Protein AF-0000000067718577 (afdb_homodimer)

Solvent-accessible surface area (backbone atoms only — not comparable to full-atom values): 12554 Å² total; per-residue (Å²): 115,69,65,53,34,55,49,29,48,45,36,56,74,19,48,41,39,34,35,30,38,33,42,35,56,50,65,40,76,50,72,44,81,19,78,62,22,35,34,40,35,22,13,75,44,78,64,37,51,6,31,33,40,37,24,26,62,84,53,40,79,29,51,76,44,74,45,74,77,46,37,37,33,35,37,38,34,26,57,54,88,95,42,74,47,24,40,31,37,36,50,46,70,58,83,85,56,58,67,64,58,48,52,49,50,54,50,49,57,68,64,47,59,65,72,56,87,76,71,84,124,114,69,66,52,34,54,48,28,50,45,35,55,75,19,48,41,40,34,36,31,38,33,43,34,57,50,64,40,76,51,71,46,81,17,79,61,22,36,36,40,35,22,12,75,43,82,63,40,51,6,30,33,41,36,24,26,63,85,55,42,80,30,52,76,45,76,45,74,77,47,38,37,32,36,35,37,33,27,56,54,88,95,42,75,47,24,40,32,36,36,49,45,70,56,83,86,56,58,66,64,57,48,51,47,52,54,50,50,57,69,62,49,57,66,71,54,86,76,70,84,123

Structure (mmCIF, N/CA/C/O backbone):
data_AF-0000000067718577-model_v1
#
loop_
_entity.id
_entity.type
_entity.pdbx_description
1 polymer 'Craniofacial development protein 2-like'
#
loop_
_atom_site.group_PDB
_atom_site.id
_atom_site.type_symbol
_atom_site.label_atom_id
_atom_site.label_alt_id
_atom_site.label_comp_id
_atom_site.label_asym_id
_atom_site.label_entity_id
_atom_site.label_seq_id
_atom_site.pdbx_PDB_ins_code
_atom_site.Cartn_x
_atom_site.Cartn_y
_atom_site.Cartn_z
_atom_site.occupancy
_atom_site.B_iso_or_equiv
_atom_site.auth_seq_id
_atom_site.auth_comp_id
_atom_site.auth_asym_id
_atom_site.auth_atom_id
_atom_site.pdbx_PDB_model_num
ATOM 1 N N . MET A 1 1 ? -8.258 -13.664 13.117 1 45.81 1 MET A N 1
ATOM 2 C CA . MET A 1 1 ? -7.555 -12.875 14.125 1 45.81 1 MET A CA 1
ATOM 3 C C . MET A 1 1 ? -6.074 -13.234 14.164 1 45.81 1 MET A C 1
ATOM 5 O O . MET A 1 1 ? -5.215 -12.352 14.156 1 45.81 1 MET A O 1
ATOM 9 N N . GLY A 1 2 ? -5.801 -14.484 13.883 1 62.19 2 GLY A N 1
ATOM 10 C CA . GLY A 1 2 ? -4.457 -15.008 14.078 1 62.19 2 GLY A CA 1
ATOM 11 C C . GLY A 1 2 ? -3.463 -14.5 13.055 1 62.19 2 GLY A C 1
ATOM 12 O O . GLY A 1 2 ? -2.352 -14.094 13.406 1 62.19 2 GLY A O 1
ATOM 13 N N . LYS A 1 3 ? -3.949 -14.141 11.828 1 83.31 3 LYS A N 1
ATOM 14 C CA . LYS A 1 3 ? -2.996 -13.789 10.773 1 83.31 3 LYS A CA 1
ATOM 15 C C . LYS A 1 3 ? -2.574 -12.328 10.875 1 83.31 3 LYS A C 1
ATOM 17 O O . LYS A 1 3 ? -1.43 -11.984 10.578 1 83.31 3 LYS A O 1
ATOM 22 N N . SER A 1 4 ? -3.463 -11.508 11.461 1 89.81 4 SER A N 1
ATOM 23 C CA . SER A 1 4 ? -3.141 -10.086 11.586 1 89.81 4 SER A CA 1
ATOM 24 C C . SER A 1 4 ? -2.113 -9.852 12.688 1 89.81 4 SER A C 1
ATOM 26 O O . SER A 1 4 ? -1.239 -8.992 12.555 1 89.81 4 SER A O 1
ATOM 28 N N . ILE A 1 5 ? -2.254 -10.656 13.727 1 90.75 5 ILE A N 1
ATOM 29 C CA . ILE A 1 5 ? -1.308 -10.516 14.828 1 90.75 5 ILE A CA 1
ATOM 30 C C . ILE A 1 5 ? 0.081 -10.961 14.375 1 90.75 5 ILE A C 1
ATOM 32 O O . ILE A 1 5 ? 1.076 -10.281 14.641 1 90.75 5 ILE A O 1
ATOM 36 N N . GLU A 1 6 ? 0.106 -12.117 13.719 1 92.06 6 GLU A N 1
ATOM 37 C CA . GLU A 1 6 ? 1.382 -12.602 13.203 1 92.06 6 GLU A CA 1
ATOM 38 C C . GLU A 1 6 ? 1.991 -11.602 12.219 1 92.06 6 GLU A C 1
ATOM 40 O O . GLU A 1 6 ? 3.189 -11.32 12.281 1 92.06 6 GLU A O 1
ATOM 45 N N . LEU A 1 7 ? 1.189 -11.086 11.359 1 94.25 7 LEU A N 1
ATOM 46 C CA . LEU A 1 7 ? 1.637 -10.078 10.406 1 94.25 7 LEU A CA 1
ATOM 47 C C . LEU A 1 7 ? 2.201 -8.859 11.125 1 94.25 7 LEU A C 1
ATOM 49 O O . LEU A 1 7 ? 3.301 -8.398 10.805 1 94.25 7 LEU A O 1
ATOM 53 N N . ALA A 1 8 ? 1.503 -8.383 12.086 1 96.06 8 ALA A N 1
ATOM 54 C CA . ALA A 1 8 ? 1.927 -7.207 12.844 1 96.06 8 ALA A CA 1
ATOM 55 C C . ALA A 1 8 ? 3.27 -7.449 13.531 1 96.06 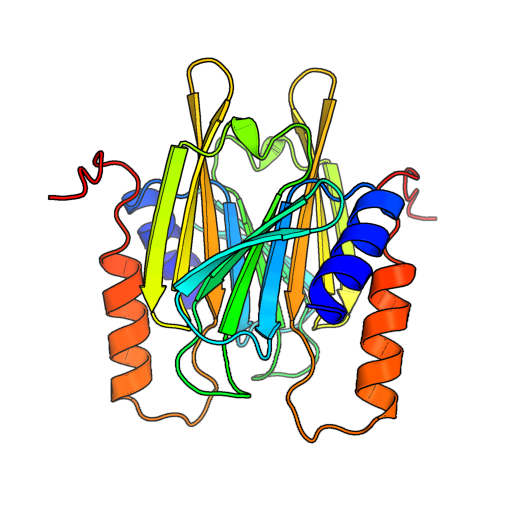8 ALA A C 1
ATOM 57 O O . ALA A 1 8 ? 4.129 -6.562 13.547 1 96.06 8 ALA A O 1
ATOM 58 N N . LYS A 1 9 ? 3.377 -8.594 14.055 1 96 9 LYS A N 1
ATOM 59 C CA . LYS A 1 9 ? 4.633 -8.922 14.727 1 96 9 LYS A CA 1
ATOM 60 C C . LYS A 1 9 ? 5.805 -8.883 13.75 1 96 9 LYS A C 1
ATOM 62 O O . LYS A 1 9 ? 6.867 -8.352 14.07 1 96 9 LYS A O 1
ATOM 67 N N . ILE A 1 10 ? 5.602 -9.43 12.641 1 95.81 10 ILE A N 1
ATOM 68 C CA . ILE A 1 10 ? 6.656 -9.438 11.633 1 95.81 10 ILE A CA 1
ATOM 69 C C . ILE A 1 10 ? 6.965 -8 11.203 1 95.81 10 ILE A C 1
ATOM 71 O O . ILE A 1 10 ? 8.133 -7.609 11.125 1 95.81 10 ILE A O 1
ATOM 75 N N . LEU A 1 11 ? 5.957 -7.184 10.922 1 97.06 11 LEU A N 1
ATOM 76 C CA . LEU A 1 11 ? 6.148 -5.809 10.484 1 97.06 11 LEU A CA 1
ATOM 77 C C . LEU A 1 11 ? 6.918 -5.008 11.523 1 97.06 11 LEU A C 1
ATOM 79 O O . LEU A 1 11 ? 7.77 -4.184 11.18 1 97.06 11 LEU A O 1
ATOM 83 N N . GLN A 1 12 ? 6.531 -5.242 12.773 1 96.12 12 GLN A N 1
ATOM 84 C CA . GLN A 1 12 ? 7.234 -4.566 13.859 1 96.12 12 GLN A CA 1
ATOM 85 C C . GLN A 1 12 ? 8.711 -4.961 13.891 1 96.12 12 GLN A C 1
ATOM 87 O O . GLN A 1 12 ? 9.586 -4.098 14 1 96.12 12 GLN A O 1
ATOM 92 N N . LYS A 1 13 ? 8.945 -6.211 13.789 1 95.31 13 LYS A N 1
ATOM 93 C CA . LYS A 1 13 ? 10.312 -6.723 13.812 1 95.31 13 LYS A CA 1
ATOM 94 C C . LYS A 1 13 ? 11.125 -6.164 12.648 1 95.31 13 LYS A C 1
ATOM 96 O O . LYS A 1 13 ? 12.32 -5.918 12.789 1 95.31 13 LYS A O 1
ATOM 101 N N . ARG A 1 14 ? 10.516 -5.914 11.586 1 96.38 14 ARG A N 1
ATOM 102 C CA . ARG A 1 14 ? 11.219 -5.504 10.383 1 96.38 14 ARG A CA 1
ATOM 103 C C . ARG A 1 14 ? 11.188 -3.988 10.211 1 96.38 14 ARG A C 1
ATOM 105 O O . ARG A 1 14 ? 11.555 -3.463 9.164 1 96.38 14 ARG A O 1
ATOM 112 N N . LYS A 1 15 ? 10.656 -3.275 11.164 1 95.69 15 LYS A N 1
ATOM 113 C CA . LYS A 1 15 ? 10.68 -1.822 11.297 1 95.69 15 LYS A CA 1
ATOM 114 C C . LYS A 1 15 ? 9.867 -1.162 10.18 1 95.69 15 LYS A C 1
ATOM 116 O O . LYS A 1 15 ? 10.289 -0.15 9.617 1 95.69 15 LYS A O 1
ATOM 121 N N . ILE A 1 16 ? 8.797 -1.832 9.836 1 97.56 16 ILE A N 1
ATOM 122 C CA . ILE A 1 16 ? 7.844 -1.233 8.906 1 97.56 16 ILE A CA 1
ATOM 123 C C . ILE A 1 16 ? 6.852 -0.362 9.672 1 97.56 16 ILE A C 1
ATOM 125 O O . ILE A 1 16 ? 6.289 -0.791 10.688 1 97.56 16 ILE A O 1
ATOM 129 N N . ASN A 1 17 ? 6.676 0.898 9.188 1 97.94 17 ASN A N 1
ATOM 130 C CA . ASN A 1 17 ? 5.754 1.813 9.852 1 97.94 17 ASN A CA 1
ATOM 131 C C . ASN A 1 17 ? 4.352 1.72 9.266 1 97.94 17 ASN A C 1
ATOM 133 O O . ASN A 1 17 ? 3.361 1.792 9.992 1 97.94 17 ASN A O 1
ATOM 137 N N . ILE A 1 18 ? 4.23 1.614 7.957 1 98.56 18 ILE A N 1
ATOM 138 C CA . ILE A 1 18 ? 2.965 1.493 7.238 1 98.56 18 ILE A CA 1
ATOM 139 C C . ILE A 1 18 ? 3.062 0.371 6.207 1 98.56 18 ILE A C 1
ATOM 141 O O . ILE A 1 18 ? 4.02 0.313 5.434 1 98.56 18 ILE A O 1
ATOM 145 N N . ALA A 1 19 ? 2.119 -0.489 6.191 1 98.38 19 ALA A N 1
ATOM 146 C CA . ALA A 1 19 ? 2.088 -1.578 5.219 1 98.38 19 ALA A CA 1
ATOM 147 C C . ALA A 1 19 ? 0.73 -1.659 4.531 1 98.38 19 ALA A C 1
ATOM 149 O O . ALA A 1 19 ? -0.311 -1.654 5.191 1 98.38 19 ALA A O 1
ATOM 150 N N . SER A 1 20 ? 0.723 -1.631 3.256 1 98.12 20 SER A N 1
ATOM 151 C CA . SER A 1 20 ? -0.459 -1.979 2.475 1 98.12 20 SER A CA 1
ATOM 152 C C . SER A 1 20 ? -0.435 -3.447 2.059 1 98.12 20 SER A C 1
ATOM 154 O O . SER A 1 20 ? 0.559 -3.924 1.506 1 98.12 20 SER A O 1
ATOM 156 N N . VAL A 1 21 ? -1.516 -4.078 2.344 1 95.44 21 VAL A N 1
ATOM 157 C CA . VAL A 1 21 ? -1.609 -5.496 2.018 1 95.44 21 VAL A CA 1
ATOM 158 C C . VAL A 1 21 ? -2.863 -5.754 1.187 1 95.44 21 VAL A C 1
ATOM 160 O O . VAL A 1 21 ? -3.92 -5.172 1.447 1 95.44 21 VAL A O 1
ATOM 163 N N . GLN A 1 22 ? -2.674 -6.613 0.177 1 91.62 22 GLN A N 1
ATOM 164 C CA . GLN A 1 22 ? -3.803 -6.938 -0.688 1 91.62 22 GLN A CA 1
ATOM 165 C C . GLN A 1 22 ? -3.975 -8.445 -0.829 1 91.62 22 GLN A C 1
ATOM 167 O O . GLN A 1 22 ? -3.076 -9.211 -0.475 1 91.62 22 GLN A O 1
ATOM 172 N N . ASP A 1 23 ? -5.141 -8.875 -1.263 1 84.81 23 ASP A N 1
ATOM 173 C CA . ASP A 1 23 ? -5.57 -10.258 -1.446 1 84.81 23 ASP A CA 1
ATOM 174 C C . ASP A 1 23 ? -5.602 -11.008 -0.114 1 84.81 23 ASP A C 1
ATOM 176 O O . ASP A 1 23 ? -5.09 -12.117 -0.009 1 84.81 23 ASP A O 1
ATOM 180 N N . THR A 1 24 ? -6.102 -10.344 0.829 1 83.38 24 THR A N 1
ATOM 181 C CA . THR A 1 24 ? -6.254 -10.938 2.154 1 83.38 24 THR A CA 1
ATOM 182 C C . THR A 1 24 ? -7.648 -11.539 2.318 1 83.38 24 THR A C 1
ATOM 184 O O . THR A 1 24 ? -8.477 -11.453 1.413 1 83.38 24 THR A O 1
ATOM 187 N N . ARG A 1 25 ? -7.871 -12.188 3.375 1 84.5 25 ARG A N 1
ATOM 188 C CA . ARG A 1 25 ? -9.125 -12.906 3.584 1 84.5 25 ARG A CA 1
ATOM 189 C C . ARG A 1 25 ? -9.984 -12.211 4.633 1 84.5 25 ARG A C 1
ATOM 191 O O . ARG A 1 25 ? -10.898 -12.82 5.199 1 84.5 25 ARG A O 1
ATOM 198 N N . TRP A 1 26 ? -9.609 -11.031 4.926 1 87.62 26 TRP A N 1
ATOM 199 C CA . TRP A 1 26 ? -10.406 -10.289 5.895 1 87.62 26 TRP A CA 1
ATOM 200 C C . TRP A 1 26 ? -11.781 -9.945 5.32 1 87.62 26 TRP A C 1
ATOM 202 O O . TRP A 1 26 ? -11.906 -9.664 4.125 1 87.62 26 TRP A O 1
ATOM 212 N N . VAL A 1 27 ? -12.75 -10.078 6.199 1 86.94 27 VAL A N 1
ATOM 213 C 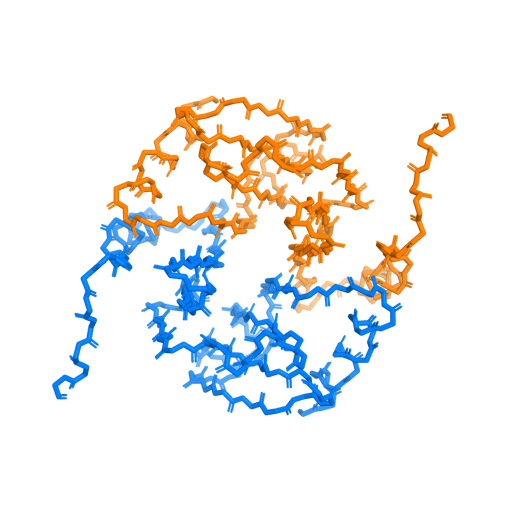CA . VAL A 1 27 ? -14.125 -9.852 5.766 1 86.94 27 VAL A CA 1
ATOM 214 C C . VAL A 1 27 ? -14.703 -8.641 6.484 1 86.94 27 VAL A C 1
ATOM 216 O O . VAL A 1 27 ? -14.539 -8.492 7.699 1 86.94 27 VAL A O 1
ATOM 219 N N . GLY A 1 28 ? -15.398 -7.828 5.672 1 90.56 28 GLY A N 1
ATOM 220 C CA . GLY A 1 28 ? -16.031 -6.637 6.219 1 90.56 28 GLY A CA 1
ATOM 221 C C . GLY A 1 28 ? -15.148 -5.402 6.125 1 90.56 28 GLY A C 1
ATOM 222 O O . GLY A 1 28 ? -14.086 -5.434 5.504 1 90.56 28 GLY A O 1
ATOM 223 N N . SER A 1 29 ? -15.578 -4.289 6.477 1 92.88 29 SER A N 1
ATOM 224 C CA . SER A 1 29 ? -14.914 -2.992 6.516 1 92.88 29 SER A CA 1
ATOM 225 C C . SER A 1 29 ? -14.742 -2.5 7.945 1 92.88 29 SER A C 1
ATOM 227 O O . SER A 1 29 ? -15.57 -1.741 8.453 1 92.88 29 SER A O 1
ATOM 229 N N . LYS A 1 30 ? -13.625 -2.879 8.516 1 94.12 30 LYS A N 1
ATOM 230 C CA . LYS A 1 30 ? -13.469 -2.615 9.945 1 94.12 30 LYS A CA 1
ATOM 231 C C . LYS A 1 30 ? -12.031 -2.23 10.273 1 94.12 30 LYS A C 1
ATOM 233 O O . LYS A 1 30 ? -11.203 -2.064 9.375 1 94.12 30 LYS A O 1
ATOM 238 N N . ALA A 1 31 ? -11.867 -1.854 11.516 1 96.38 31 ALA A N 1
ATOM 239 C CA . ALA A 1 31 ? -10.562 -1.611 12.133 1 96.38 31 ALA A CA 1
ATOM 240 C C . ALA A 1 31 ? -10.344 -2.527 13.328 1 96.38 31 ALA A C 1
ATOM 242 O O . ALA A 1 31 ? -11.273 -2.809 14.086 1 96.38 31 ALA A O 1
ATOM 243 N N . GLN A 1 32 ? -9.172 -2.992 13.414 1 95.38 32 GLN A N 1
ATOM 244 C CA . GLN A 1 32 ? -8.852 -3.812 14.578 1 95.38 32 GLN A CA 1
ATOM 245 C C . GLN A 1 32 ? -7.422 -3.574 15.047 1 95.38 32 GLN A C 1
ATOM 247 O O . GLN A 1 32 ? -6.551 -3.223 14.242 1 95.38 32 GLN A O 1
ATOM 252 N N . ASP A 1 33 ? -7.246 -3.762 16.312 1 96.75 33 ASP A N 1
ATOM 253 C CA . ASP A 1 33 ? -5.898 -3.707 16.875 1 96.75 33 ASP A CA 1
ATOM 254 C C . ASP A 1 33 ? -5.137 -5.004 16.609 1 96.75 33 ASP A C 1
ATOM 256 O O . ASP A 1 33 ? -5.711 -6.094 16.703 1 96.75 33 ASP A O 1
ATOM 260 N N . ALA A 1 34 ? -3.93 -4.871 16.203 1 95.06 34 ALA A N 1
ATOM 261 C CA . ALA A 1 34 ? -3.068 -6.027 15.961 1 95.06 34 ALA A CA 1
ATOM 262 C C . ALA A 1 34 ? -1.687 -5.816 16.578 1 95.06 34 ALA A C 1
ATOM 264 O O . ALA A 1 34 ? -0.781 -5.301 15.914 1 95.06 34 ALA A O 1
ATOM 265 N N . ASP A 1 35 ? -1.433 -6.277 17.781 1 93.94 35 ASP A N 1
ATOM 266 C CA . ASP A 1 35 ? -0.143 -6.273 18.469 1 93.94 35 ASP A CA 1
ATOM 267 C C . ASP A 1 35 ? 0.569 -4.934 18.281 1 93.94 35 ASP A C 1
ATOM 269 O O . ASP A 1 35 ? 1.703 -4.887 17.797 1 93.94 35 ASP A O 1
ATOM 273 N N . GLY A 1 36 ? 0.006 -3.84 18.672 1 95.5 36 GLY A N 1
ATOM 274 C CA . GLY A 1 36 ? 0.603 -2.516 18.594 1 95.5 36 GLY A CA 1
ATOM 275 C C . GLY A 1 36 ? 0.262 -1.784 17.297 1 95.5 36 GLY A C 1
ATOM 276 O O . GLY A 1 36 ? 0.251 -0.552 17.266 1 95.5 36 GLY A O 1
ATOM 277 N N . PHE A 1 37 ? 0.034 -2.621 16.281 1 98.12 37 PHE A N 1
ATOM 278 C CA . PHE A 1 37 ? -0.435 -2.037 15.039 1 98.12 37 PHE A CA 1
ATOM 279 C C . PHE A 1 37 ? -1.949 -1.866 15.055 1 98.12 37 PHE A C 1
ATOM 281 O O . PHE A 1 37 ? -2.643 -2.502 15.852 1 98.12 37 PHE A O 1
ATOM 288 N N . LYS A 1 38 ? -2.418 -0.944 14.281 1 98.25 38 LYS A N 1
ATOM 289 C CA . LYS A 1 38 ? -3.828 -0.881 13.906 1 98.25 38 LYS A CA 1
ATOM 290 C C . LYS A 1 38 ? -4.031 -1.272 12.445 1 98.25 38 LYS A C 1
ATOM 292 O O . LYS A 1 38 ? -3.275 -0.843 11.578 1 98.25 38 LYS A O 1
ATOM 297 N N . LEU A 1 39 ? -4.953 -2.145 12.219 1 97.69 39 LEU A N 1
ATOM 298 C CA . LEU A 1 39 ? -5.289 -2.623 10.883 1 97.69 39 LEU A CA 1
ATOM 299 C C . LEU A 1 39 ? -6.648 -2.088 10.438 1 97.69 39 LEU A C 1
ATOM 301 O O . LEU A 1 39 ? -7.645 -2.26 11.141 1 97.69 39 LEU A O 1
ATOM 305 N N . TRP A 1 40 ? -6.742 -1.353 9.375 1 97.94 40 TRP A N 1
ATOM 306 C CA . TRP A 1 40 ? -7.977 -1.05 8.656 1 97.94 40 TRP A CA 1
ATOM 307 C C . TRP A 1 40 ? -8.086 -1.89 7.391 1 97.94 40 TRP A C 1
ATOM 309 O O . TRP A 1 40 ? -7.137 -1.979 6.609 1 97.94 40 TRP A O 1
ATOM 319 N N . TYR A 1 41 ? -9.18 -2.508 7.219 1 95.56 41 TYR A N 1
ATOM 320 C CA . TYR A 1 41 ? -9.297 -3.342 6.027 1 95.56 41 TYR A CA 1
ATOM 321 C C . TYR A 1 41 ? -10.688 -3.229 5.418 1 95.56 41 TYR A C 1
ATOM 323 O O . TYR A 1 41 ? -11.609 -2.707 6.051 1 95.56 41 TYR A O 1
ATOM 331 N N . SER A 1 42 ? -10.828 -3.561 4.188 1 94.62 42 SER A N 1
ATOM 332 C CA . SER A 1 42 ? -12.062 -3.6 3.404 1 94.62 42 SER A CA 1
ATOM 333 C C . SER A 1 42 ? -12.133 -4.863 2.551 1 94.62 42 SER A C 1
ATOM 335 O O . SER A 1 42 ? -11.281 -5.082 1.685 1 94.62 42 SER A O 1
ATOM 337 N N . GLY A 1 43 ? -13.07 -5.695 2.873 1 89.25 43 GLY A N 1
ATOM 338 C CA . GLY A 1 43 ? -13.312 -6.934 2.154 1 89.25 43 GLY A CA 1
ATOM 339 C C . GLY A 1 43 ? -14.789 -7.277 2.051 1 89.25 43 GLY A C 1
ATOM 340 O O . GLY A 1 43 ? -15.586 -6.891 2.908 1 89.25 43 GLY A O 1
ATOM 341 N N . ARG A 1 44 ? -15.234 -7.82 0.909 1 78.38 44 ARG A N 1
ATOM 342 C CA . ARG A 1 44 ? -16.641 -8.125 0.695 1 78.38 44 ARG A CA 1
ATOM 343 C C . ARG A 1 44 ? -16.969 -9.555 1.113 1 78.38 44 ARG A C 1
ATOM 345 O O . ARG A 1 44 ? -17.891 -9.781 1.897 1 78.38 44 ARG A O 1
ATOM 352 N N . GLU A 1 45 ? -16.359 -10.453 0.36 1 72.25 45 GLU A N 1
ATOM 353 C CA . GLU A 1 45 ? -16.719 -11.852 0.581 1 72.25 45 GLU A CA 1
ATOM 354 C C . GLU A 1 45 ? -15.57 -12.625 1.223 1 72.25 45 GLU A C 1
ATOM 356 O O . GLU A 1 45 ? -14.406 -12.25 1.062 1 72.25 45 GLU A O 1
ATOM 361 N N . LYS A 1 46 ? -16.109 -13.453 1.884 1 66 46 LYS A N 1
ATOM 362 C CA . LYS A 1 46 ? -15.141 -14.305 2.564 1 66 46 LYS A CA 1
ATOM 363 C C . LYS A 1 46 ? -14.156 -14.922 1.572 1 66 46 LYS A C 1
ATOM 365 O O . LYS A 1 46 ? -14.57 -15.469 0.546 1 66 46 LYS A O 1
ATOM 370 N N . GLY A 1 47 ? -13.016 -14.695 1.942 1 60.75 47 GLY A N 1
ATOM 371 C CA . GLY A 1 47 ? -11.961 -15.461 1.303 1 60.75 47 GLY A CA 1
ATOM 372 C C . GLY A 1 47 ? -11.398 -14.781 0.065 1 60.75 47 GLY A C 1
ATOM 373 O O . GLY A 1 47 ? -10.68 -15.414 -0.719 1 60.75 47 GLY A O 1
ATOM 374 N N . LYS A 1 48 ? -11.836 -13.602 -0.152 1 70.94 48 LYS A N 1
ATOM 375 C CA . LYS A 1 48 ? -11.188 -13.141 -1.379 1 70.94 48 LYS A CA 1
ATOM 376 C C . LYS A 1 48 ? -11.07 -11.617 -1.407 1 70.94 48 LYS A C 1
ATOM 378 O O . LYS A 1 48 ? -11.953 -10.922 -0.903 1 70.94 48 LYS A O 1
ATOM 383 N N . ASN A 1 49 ? -9.992 -11.078 -1.923 1 75.88 49 ASN A N 1
ATOM 384 C CA . ASN A 1 49 ? -9.727 -9.758 -2.488 1 75.88 49 ASN A CA 1
ATOM 385 C C . ASN A 1 49 ? -9.945 -8.656 -1.456 1 75.88 49 ASN A C 1
ATOM 387 O O . ASN A 1 49 ? -10.609 -7.66 -1.734 1 75.88 49 ASN A O 1
ATOM 391 N N . ALA A 1 50 ? -9.539 -8.844 -0.267 1 85.44 50 ALA A N 1
ATOM 392 C CA . ALA A 1 50 ? -9.609 -7.75 0.699 1 85.44 50 ALA A CA 1
ATOM 393 C C . ALA A 1 50 ? -8.305 -6.965 0.735 1 85.44 50 ALA A C 1
ATOM 395 O O . ALA A 1 50 ? -7.238 -7.5 0.406 1 85.44 50 ALA A O 1
ATOM 396 N N . ILE A 1 51 ? -8.43 -5.758 1.009 1 94.62 51 ILE A N 1
ATOM 397 C CA . ILE A 1 51 ? -7.25 -4.91 1.14 1 94.62 51 ILE A CA 1
ATOM 398 C C . ILE A 1 51 ? -7.176 -4.344 2.557 1 94.62 51 ILE A C 1
ATOM 400 O O . ILE A 1 51 ? -8.195 -4.258 3.252 1 94.62 51 ILE A O 1
ATOM 404 N N . GLY A 1 52 ? -5.938 -4.098 3.025 1 96.69 52 GLY A N 1
ATOM 405 C CA . GLY A 1 52 ? -5.727 -3.553 4.355 1 96.69 52 GLY A CA 1
ATOM 406 C C . GLY A 1 52 ? -4.523 -2.635 4.441 1 96.69 52 GLY A C 1
ATOM 407 O O . GLY A 1 52 ? -3.594 -2.746 3.639 1 96.69 52 GLY A O 1
ATOM 408 N N . ILE A 1 53 ? -4.602 -1.754 5.363 1 98.44 53 ILE A N 1
ATOM 409 C CA . ILE A 1 53 ? -3.465 -0.914 5.727 1 98.44 53 ILE A CA 1
ATOM 410 C C . ILE A 1 53 ? -3.158 -1.077 7.215 1 98.44 53 ILE A C 1
ATOM 412 O O . ILE A 1 53 ? -4.043 -0.912 8.055 1 98.44 53 ILE A O 1
ATOM 416 N N . LEU A 1 54 ? -1.962 -1.461 7.5 1 98.44 54 LEU A N 1
ATOM 417 C CA . LEU A 1 54 ? -1.484 -1.538 8.875 1 98.44 54 LEU A CA 1
ATOM 418 C C . LEU A 1 54 ? -0.57 -0.362 9.203 1 98.44 54 LEU A C 1
ATOM 420 O O . LEU A 1 54 ? 0.273 0.018 8.383 1 98.44 54 LEU A O 1
ATOM 424 N N . VAL A 1 55 ? -0.738 0.204 10.367 1 98.56 55 VAL A N 1
ATOM 425 C CA . VAL A 1 55 ? 0.06 1.345 10.805 1 98.56 55 VAL A CA 1
ATOM 426 C C . VAL A 1 55 ? 0.598 1.089 12.211 1 98.56 55 VAL A C 1
ATOM 428 O O . VAL A 1 55 ? -0.136 0.631 13.086 1 98.56 55 VAL A O 1
ATOM 431 N N . ASP A 1 56 ? 1.849 1.369 12.359 1 97.62 56 ASP A N 1
ATOM 432 C CA . ASP A 1 56 ? 2.512 0.993 13.609 1 97.62 56 ASP A CA 1
ATOM 433 C C . ASP A 1 56 ? 2.049 1.877 14.766 1 97.62 56 ASP A C 1
ATOM 435 O O . ASP A 1 56 ? 1.269 2.811 14.562 1 97.62 56 ASP A O 1
ATOM 439 N N . ARG A 1 57 ? 2.545 1.583 15.969 1 96.12 57 ARG A N 1
ATOM 440 C CA . ARG A 1 57 ? 2.098 2.154 17.234 1 96.12 57 ARG A CA 1
ATOM 441 C C . ARG A 1 57 ? 2.309 3.664 17.266 1 96.12 57 ARG A C 1
ATOM 443 O O . ARG A 1 57 ? 1.487 4.402 17.812 1 96.12 57 ARG A O 1
ATOM 450 N N . GLU A 1 58 ? 3.26 4.184 16.656 1 94.06 58 GLU A N 1
ATOM 451 C CA . GLU A 1 58 ? 3.607 5.602 16.719 1 94.06 58 GLU A CA 1
ATOM 452 C C . GLU A 1 58 ? 2.703 6.434 15.812 1 94.06 58 GLU A C 1
ATOM 454 O O . GLU A 1 58 ? 2.334 7.559 16.156 1 94.06 58 GLU A O 1
ATOM 459 N N . LEU A 1 59 ? 2.324 5.793 14.719 1 96.5 59 LEU A N 1
ATOM 460 C CA . LEU A 1 59 ? 1.62 6.57 13.703 1 96.5 59 LEU A CA 1
ATOM 461 C C . LEU A 1 59 ? 0.12 6.305 13.758 1 96.5 59 LEU A C 1
ATOM 463 O O . LEU A 1 59 ? -0.675 7.098 13.25 1 96.5 59 LEU A O 1
ATOM 467 N N . ARG A 1 60 ? -0.266 5.207 14.297 1 97.12 60 ARG A N 1
ATOM 468 C CA . ARG A 1 60 ? -1.663 4.789 14.25 1 97.12 60 ARG A CA 1
ATOM 469 C C . ARG A 1 60 ? -2.564 5.812 14.938 1 97.12 60 ARG A C 1
ATOM 471 O O . ARG A 1 60 ? -3.713 6.008 14.531 1 97.12 60 ARG A O 1
ATOM 478 N N . GLU A 1 61 ? -2.061 6.523 15.953 1 95.75 61 GLU A N 1
ATOM 479 C CA . GLU A 1 61 ? -2.857 7.492 16.703 1 95.75 61 GLU A CA 1
ATOM 480 C C . GLU A 1 61 ? -3.064 8.773 15.891 1 95.75 61 GLU A C 1
ATOM 482 O O . GLU A 1 61 ? -3.916 9.594 16.219 1 95.75 61 GLU A O 1
ATOM 487 N N . LEU A 1 62 ? -2.318 8.883 14.875 1 96.5 62 LEU A N 1
ATOM 488 C CA . LEU A 1 62 ? -2.393 10.086 14.047 1 96.5 62 LEU A CA 1
ATOM 489 C C . LEU A 1 62 ? -3.381 9.891 12.898 1 96.5 62 LEU A C 1
ATOM 491 O O . LEU A 1 62 ? -3.656 10.836 12.148 1 96.5 62 LEU A O 1
ATOM 495 N N . VAL A 1 63 ? -3.914 8.695 12.727 1 96.94 63 VAL A N 1
ATOM 496 C CA . VAL A 1 63 ? -4.891 8.445 11.672 1 96.94 63 VAL A CA 1
ATOM 497 C C . VAL A 1 63 ? -6.23 9.078 12.047 1 96.94 63 VAL A C 1
ATOM 499 O O . VAL A 1 63 ? -6.836 8.703 13.055 1 96.94 63 VAL A O 1
ATOM 502 N N . GLY A 1 64 ? -6.66 10.016 11.273 1 95.38 64 GLY A N 1
ATOM 503 C CA . GLY A 1 64 ? -7.879 10.742 11.594 1 95.38 64 GLY A CA 1
ATOM 504 C C . GLY A 1 64 ? -9.047 10.375 10.703 1 95.38 64 GLY A C 1
ATOM 505 O O . GLY A 1 64 ? -10.211 10.594 11.062 1 95.38 64 GLY A O 1
ATOM 506 N N . GLU A 1 65 ? -8.773 9.938 9.523 1 96.06 65 GLU A N 1
ATOM 507 C CA . GLU A 1 65 ? -9.812 9.594 8.562 1 96.06 65 GLU A CA 1
ATOM 508 C C . GLU A 1 65 ? -9.469 8.312 7.812 1 96.06 65 GLU A C 1
ATOM 510 O O . GLU A 1 65 ? -8.297 8.07 7.492 1 96.06 65 GLU A O 1
ATOM 515 N N . VAL A 1 66 ? -10.445 7.504 7.629 1 97 66 VAL A N 1
ATOM 516 C CA . VAL A 1 66 ? -10.328 6.285 6.832 1 97 66 VAL A CA 1
ATOM 517 C C . VAL A 1 66 ? -11.406 6.266 5.754 1 97 66 VAL A C 1
ATOM 519 O O . VAL A 1 66 ? -12.594 6.461 6.043 1 97 66 VAL A O 1
ATOM 522 N N . ARG A 1 67 ? -10.984 6.043 4.57 1 96.56 67 ARG A N 1
ATOM 523 C CA . ARG A 1 67 ? -11.906 5.934 3.445 1 96.56 67 ARG A CA 1
ATOM 524 C C . ARG A 1 67 ? -11.844 4.543 2.818 1 96.56 67 ARG A C 1
ATOM 526 O O . ARG A 1 67 ? -10.844 4.184 2.197 1 96.56 67 ARG A O 1
ATOM 533 N N . ARG A 1 68 ? -12.906 3.855 3.027 1 95.75 68 ARG A N 1
ATOM 534 C CA . ARG A 1 68 ? -13.062 2.549 2.393 1 95.75 68 ARG A CA 1
ATOM 535 C C . ARG A 1 68 ? -13.984 2.637 1.181 1 95.75 68 ARG A C 1
ATOM 537 O O . ARG A 1 68 ? -15.211 2.648 1.325 1 95.75 68 ARG A O 1
ATOM 544 N N . VAL A 1 69 ? -13.438 2.682 0.042 1 94.69 69 VAL A N 1
ATOM 545 C CA . VAL A 1 69 ? -14.211 2.926 -1.169 1 94.69 69 VAL A CA 1
ATOM 546 C C . VAL A 1 69 ? -14.82 1.615 -1.671 1 94.69 69 VAL A C 1
ATOM 548 O O . VAL A 1 69 ? -16.031 1.515 -1.8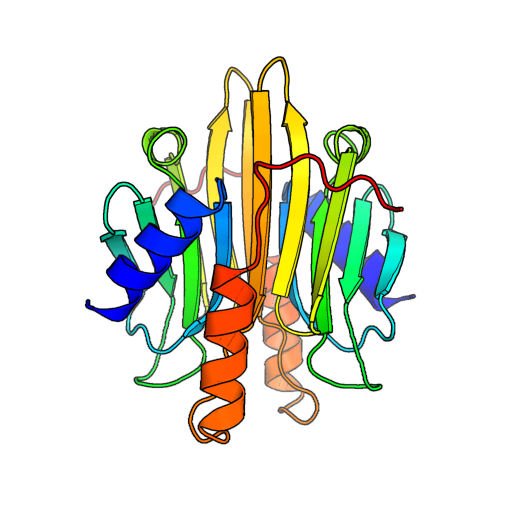54 1 94.69 69 VAL A O 1
ATOM 551 N N . THR A 1 70 ? -14.031 0.581 -1.942 1 92.19 70 THR A N 1
ATOM 552 C CA . THR A 1 70 ? -14.414 -0.775 -2.318 1 92.19 70 THR A CA 1
ATOM 553 C C . THR A 1 70 ? -13.477 -1.799 -1.689 1 92.19 70 THR A C 1
ATOM 555 O O . THR A 1 70 ? -12.656 -1.453 -0.838 1 92.19 70 THR A O 1
ATOM 558 N N . ASP A 1 71 ? -13.57 -3.033 -2.072 1 91.81 71 ASP A N 1
ATOM 559 C CA . ASP A 1 71 ? -12.648 -4.066 -1.608 1 91.81 71 ASP A CA 1
ATOM 560 C C . ASP A 1 71 ? -11.32 -3.99 -2.357 1 91.81 71 ASP A C 1
ATOM 562 O O . ASP A 1 71 ? -10.414 -4.789 -2.105 1 91.81 71 ASP A O 1
ATOM 566 N N . ARG A 1 72 ? -11.227 -2.936 -3.203 1 92.44 72 ARG A N 1
ATOM 567 C CA . ARG A 1 72 ? -10.008 -2.814 -4 1 92.44 72 ARG A CA 1
ATOM 568 C C . ARG A 1 72 ? -9.32 -1.476 -3.75 1 92.44 72 ARG A C 1
ATOM 570 O O . ARG A 1 72 ? -8.203 -1.248 -4.219 1 92.44 72 ARG A O 1
ATOM 577 N N . LEU A 1 73 ? -9.992 -0.626 -2.986 1 95.31 73 LEU A N 1
ATOM 578 C CA . LEU A 1 73 ? -9.469 0.731 -2.867 1 95.31 73 LEU A CA 1
ATOM 579 C C . LEU A 1 73 ? -9.805 1.322 -1.501 1 95.31 73 LEU A C 1
ATOM 581 O O . LEU A 1 73 ? -10.969 1.355 -1.102 1 95.31 73 LEU A O 1
ATOM 585 N N . MET A 1 74 ? -8.781 1.776 -0.843 1 97.31 74 MET A N 1
ATOM 586 C CA . MET A 1 74 ? -8.977 2.492 0.414 1 97.31 74 MET A CA 1
ATOM 587 C C . MET A 1 74 ? -7.859 3.502 0.645 1 97.31 74 MET A C 1
ATOM 589 O O . MET A 1 74 ? -6.828 3.459 -0.03 1 97.31 74 MET A O 1
ATOM 593 N N . ALA A 1 75 ? -8.07 4.434 1.566 1 98.31 75 ALA A N 1
ATOM 594 C CA . ALA A 1 75 ? -7.07 5.422 1.948 1 98.31 75 ALA A CA 1
ATOM 595 C C . ALA A 1 75 ? -7.227 5.824 3.412 1 98.31 75 ALA A C 1
ATOM 597 O O . ALA A 1 75 ? -8.32 5.746 3.973 1 98.31 75 ALA A O 1
ATOM 598 N N . ILE A 1 76 ? -6.121 6.211 3.975 1 98.19 76 ILE A N 1
ATOM 599 C CA . ILE A 1 76 ? -6.133 6.777 5.32 1 98.19 76 ILE A CA 1
ATOM 600 C C . ILE A 1 76 ? -5.461 8.148 5.305 1 98.19 76 ILE A C 1
ATOM 602 O O . ILE A 1 76 ? -4.582 8.406 4.477 1 98.19 76 ILE A O 1
ATOM 606 N N . LYS A 1 77 ? -5.926 8.992 6.164 1 97.38 77 LYS A N 1
ATOM 607 C CA . LYS A 1 77 ? -5.352 10.32 6.383 1 97.38 77 LYS A CA 1
ATOM 608 C C . LYS A 1 77 ? -4.734 10.43 7.773 1 97.38 77 LYS A C 1
ATOM 610 O O . LYS A 1 77 ? -5.418 10.227 8.781 1 97.38 77 LYS A O 1
ATOM 615 N N . LEU A 1 78 ? -3.439 10.719 7.801 1 96.38 78 LEU A N 1
ATOM 616 C CA . LEU A 1 78 ? -2.725 10.914 9.062 1 96.38 78 LEU A CA 1
ATOM 617 C C . LEU A 1 78 ? -2.383 12.383 9.273 1 96.38 78 LEU A C 1
ATOM 619 O O . LEU A 1 78 ? -1.98 13.078 8.336 1 96.38 78 LEU A O 1
ATOM 623 N N . GLY A 1 79 ? -2.602 12.82 10.492 1 93.56 79 GLY A N 1
ATOM 624 C CA . GLY A 1 79 ? -2.078 14.125 10.852 1 93.56 79 GLY A CA 1
ATOM 625 C C . GLY A 1 79 ? -0.63 14.086 11.297 1 93.56 79 GLY A C 1
ATOM 626 O O . GLY A 1 79 ? -0.316 13.523 12.352 1 93.56 79 GLY A O 1
ATOM 627 N N . VAL A 1 80 ? 0.285 14.539 10.469 1 87.44 80 VAL A N 1
ATOM 628 C CA . VAL A 1 80 ? 1.7 14.594 10.82 1 87.44 80 VAL A CA 1
ATOM 629 C C . VAL A 1 80 ? 2.152 16.047 10.938 1 87.44 80 VAL A C 1
ATOM 631 O O . VAL A 1 80 ? 2.406 16.703 9.938 1 87.44 80 VAL A O 1
ATOM 634 N N . GLY A 1 81 ? 2.389 16.531 12.219 1 84.38 81 GLY A N 1
ATOM 635 C CA . GLY A 1 81 ? 2.67 17.938 12.414 1 84.38 81 GLY A CA 1
ATOM 636 C C . GLY A 1 81 ? 1.545 18.844 11.953 1 84.38 81 GLY A C 1
ATOM 637 O O . GLY A 1 81 ? 0.394 18.672 12.359 1 84.38 81 GLY A O 1
ATOM 638 N N . GLU A 1 82 ? 1.896 19.734 11.023 1 86.38 82 GLU A N 1
ATOM 639 C CA . GLU A 1 82 ? 0.908 20.672 10.5 1 86.38 82 GLU A CA 1
ATOM 640 C C . GLU A 1 82 ? 0.375 20.219 9.148 1 86.38 82 GLU A C 1
ATOM 642 O O . GLU A 1 82 ? -0.461 20.906 8.547 1 86.38 82 GLU A O 1
ATOM 647 N N . SER A 1 83 ? 0.875 19.109 8.797 1 88.25 83 SER A N 1
ATOM 648 C CA . SER A 1 83 ? 0.476 18.625 7.477 1 88.25 83 SER A CA 1
ATOM 649 C C . SER A 1 83 ? -0.227 17.281 7.578 1 88.25 83 SER A C 1
ATOM 651 O O . SER A 1 83 ? -0.341 16.703 8.664 1 88.25 83 SER A O 1
ATOM 653 N N . THR A 1 84 ? -0.837 16.938 6.469 1 93.44 84 THR A N 1
ATOM 654 C CA . THR A 1 84 ? -1.497 15.648 6.406 1 93.44 84 THR A CA 1
ATOM 655 C C . THR A 1 84 ? -0.755 14.703 5.461 1 93.44 84 THR A C 1
ATOM 657 O O . THR A 1 84 ? -0.111 15.156 4.508 1 93.44 84 THR A O 1
ATOM 660 N N . LEU A 1 85 ? -0.702 13.508 5.824 1 95.56 85 LEU A N 1
ATOM 661 C CA . LEU A 1 85 ? -0.176 12.438 4.984 1 95.56 85 LEU A CA 1
ATOM 662 C C . LEU A 1 85 ? -1.286 11.477 4.574 1 95.56 85 LEU A C 1
ATOM 664 O O . LEU A 1 85 ? -1.866 10.789 5.422 1 95.56 85 LEU A O 1
ATOM 668 N N . ASN A 1 86 ? -1.624 11.445 3.293 1 97.56 86 ASN A N 1
ATOM 669 C CA . ASN A 1 86 ? -2.627 10.531 2.76 1 97.56 86 ASN A CA 1
ATOM 670 C C . ASN A 1 86 ? -1.983 9.312 2.105 1 97.56 86 ASN A C 1
ATOM 672 O O . ASN A 1 86 ? -1.162 9.453 1.198 1 97.56 86 ASN A O 1
ATOM 676 N N . VAL A 1 87 ? -2.342 8.156 2.613 1 98.38 87 VAL A N 1
ATOM 677 C CA . VAL A 1 87 ? -1.805 6.895 2.111 1 98.38 87 VAL A CA 1
ATOM 678 C C . VAL A 1 87 ? -2.936 6.043 1.534 1 98.38 87 VAL A C 1
ATOM 680 O O . VAL A 1 87 ? -3.979 5.875 2.17 1 98.38 87 VAL A O 1
ATOM 683 N N . SER A 1 88 ? -2.688 5.504 0.351 1 98.31 88 SER A N 1
ATOM 684 C CA . SER A 1 88 ? -3.736 4.715 -0.29 1 98.31 88 SER A CA 1
ATOM 685 C C . SER A 1 88 ? -3.24 3.316 -0.643 1 98.31 88 SER A C 1
ATOM 687 O O . SER A 1 88 ? -2.062 3.131 -0.955 1 98.31 88 SER A O 1
ATOM 689 N N . SER A 1 89 ? -4.082 2.389 -0.537 1 97.81 89 SER A N 1
ATOM 690 C CA . SER A 1 89 ? -3.91 1.026 -1.033 1 97.81 89 SER A CA 1
ATOM 691 C C . SER A 1 89 ? -4.91 0.71 -2.141 1 97.81 89 SER A C 1
ATOM 693 O O . SER A 1 89 ? -6.121 0.799 -1.933 1 97.81 89 SER A O 1
ATOM 695 N N . ALA A 1 90 ? -4.367 0.346 -3.262 1 95.38 90 ALA A N 1
ATOM 696 C CA . ALA A 1 90 ? -5.207 0.101 -4.43 1 95.38 90 ALA A CA 1
ATOM 697 C C . ALA A 1 90 ? -4.891 -1.253 -5.059 1 95.38 90 ALA A C 1
ATOM 699 O O . ALA A 1 90 ? -3.779 -1.474 -5.547 1 95.38 90 ALA A O 1
ATOM 700 N N . TYR A 1 91 ? -5.895 -2.037 -5.094 1 92.62 91 TYR A N 1
ATOM 701 C CA . TYR A 1 91 ? -5.805 -3.338 -5.75 1 92.62 91 TYR A CA 1
ATOM 702 C C . TYR A 1 91 ? -6.41 -3.291 -7.145 1 92.62 91 TYR A C 1
ATOM 704 O O . TYR A 1 91 ? -7.629 -3.379 -7.301 1 92.62 91 TYR A O 1
ATOM 712 N N . ALA A 1 92 ? -5.504 -3.285 -8.086 1 89.38 92 ALA A N 1
ATOM 713 C CA . ALA A 1 92 ? -5.961 -3.129 -9.461 1 89.38 92 ALA A CA 1
ATOM 714 C C . ALA A 1 92 ? -6.602 -4.414 -9.977 1 89.38 92 ALA A C 1
ATOM 716 O O . ALA A 1 92 ? -6.133 -5.516 -9.672 1 89.38 92 ALA A O 1
ATOM 717 N N . PRO A 1 93 ? -7.703 -4.254 -10.789 1 85.12 93 PRO A N 1
ATOM 718 C CA . PRO A 1 93 ? -8.375 -5.441 -11.336 1 85.12 93 PRO A CA 1
ATOM 719 C C . PRO A 1 93 ? -7.473 -6.25 -12.266 1 85.12 93 PRO A C 1
ATOM 721 O O . PRO A 1 93 ? -6.707 -5.676 -13.047 1 85.12 93 PRO A O 1
ATOM 724 N N . GLN A 1 94 ? -7.504 -7.59 -12.047 1 75.75 94 GLN A N 1
ATOM 725 C CA . GLN A 1 94 ? -6.684 -8.492 -12.844 1 75.75 94 GLN A CA 1
ATOM 726 C C . GLN A 1 94 ? -7 -8.352 -14.328 1 75.75 94 GLN A C 1
ATOM 728 O O . GLN A 1 94 ? -8.078 -7.887 -14.703 1 75.75 94 GLN A O 1
ATOM 733 N N . VAL A 1 95 ? -5.988 -8.766 -15 1 67.56 95 VAL A N 1
ATOM 734 C CA . VAL A 1 95 ? -6.195 -8.781 -16.438 1 67.56 95 VAL A CA 1
ATOM 735 C C . VAL A 1 95 ? -7.254 -9.828 -16.797 1 67.56 95 VAL A C 1
ATOM 737 O O . VAL A 1 95 ? -7.289 -10.906 -16.219 1 67.56 95 VAL A O 1
ATOM 740 N N . GLY A 1 96 ? -8.094 -9.508 -17.641 1 74.69 96 GLY A N 1
ATOM 741 C CA . GLY A 1 96 ? -9.109 -10.453 -18.094 1 74.69 96 GLY A CA 1
ATOM 742 C C . GLY A 1 96 ? -10.461 -10.227 -17.438 1 74.69 96 GLY A C 1
ATOM 743 O O . GLY A 1 96 ? -11.469 -10.781 -17.875 1 74.69 96 GLY A O 1
ATOM 744 N N . LEU A 1 97 ? -10.383 -9.516 -16.359 1 76.31 97 LEU A N 1
ATOM 745 C CA . LEU A 1 97 ? -11.664 -9.18 -15.75 1 76.31 97 LEU A CA 1
ATOM 746 C C . LEU A 1 97 ? -12.477 -8.273 -16.656 1 76.31 97 LEU A C 1
ATOM 748 O O . LEU A 1 97 ? -11.93 -7.656 -17.578 1 76.31 97 LEU A O 1
ATOM 752 N N . ASN A 1 98 ? -13.812 -8.281 -16.422 1 84.19 98 ASN A N 1
ATOM 753 C CA . ASN A 1 98 ? -14.766 -7.504 -17.219 1 84.19 98 ASN A CA 1
ATOM 754 C C . ASN A 1 98 ? -14.367 -6.035 -17.281 1 84.19 98 ASN A C 1
ATOM 756 O O . ASN A 1 98 ? -13.852 -5.477 -16.312 1 84.19 98 ASN A O 1
ATOM 760 N N . GLU A 1 99 ? -14.57 -5.508 -18.453 1 88.88 99 GLU A N 1
ATOM 761 C CA . GLU A 1 99 ? -14.266 -4.102 -18.703 1 88.88 99 GLU A CA 1
ATOM 762 C C . GLU A 1 99 ? -15.008 -3.193 -17.719 1 88.88 99 GLU A C 1
ATOM 764 O O . GLU A 1 99 ? -14.508 -2.129 -17.359 1 88.88 99 GLU A O 1
ATOM 769 N N . GLU A 1 100 ? -16.125 -3.621 -17.344 1 91.25 100 GLU A N 1
ATOM 770 C CA . GLU A 1 100 ? -16.922 -2.826 -16.406 1 91.25 100 GLU A CA 1
ATOM 771 C C . GLU A 1 100 ? -16.25 -2.732 -15.047 1 91.25 100 GLU A C 1
ATOM 773 O O . GLU A 1 100 ? -16.25 -1.673 -14.414 1 91.25 100 GLU A O 1
ATOM 778 N N . ILE A 1 101 ? -15.609 -3.777 -14.688 1 87 101 ILE A N 1
ATOM 779 C CA . ILE A 1 101 ? -14.914 -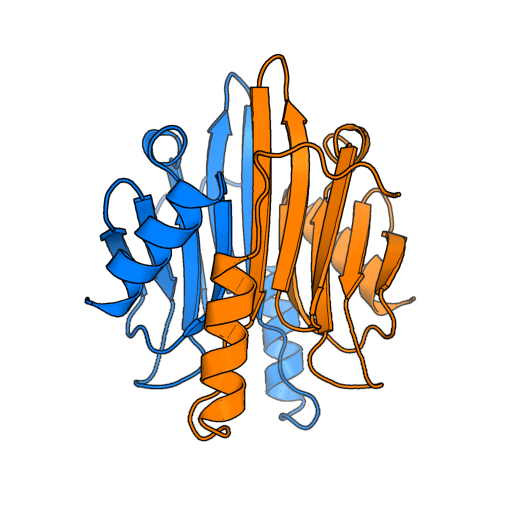3.805 -13.406 1 87 101 ILE A CA 1
ATOM 780 C C . ILE A 1 101 ? -13.711 -2.857 -13.461 1 87 101 ILE A C 1
ATOM 782 O O . ILE A 1 101 ? -13.453 -2.123 -12.5 1 87 101 ILE A O 1
ATOM 786 N N . LYS A 1 102 ? -13.07 -2.891 -14.555 1 88.69 102 LYS A N 1
ATOM 787 C CA . LYS A 1 102 ? -11.93 -1.997 -14.727 1 88.69 102 LYS A CA 1
ATOM 788 C C . LYS A 1 102 ? -12.367 -0.536 -14.727 1 88.69 102 LYS A C 1
ATOM 790 O O . LYS A 1 102 ? -11.727 0.309 -14.094 1 88.69 102 LYS A O 1
ATOM 795 N N . ARG A 1 103 ? -13.414 -0.297 -15.461 1 92.19 103 ARG A N 1
ATOM 796 C CA . ARG A 1 103 ? -13.953 1.06 -15.508 1 92.19 103 ARG A CA 1
ATOM 797 C C . ARG A 1 103 ? -14.344 1.539 -14.117 1 92.19 103 ARG A C 1
ATOM 799 O O . ARG A 1 103 ? -14.008 2.66 -13.719 1 92.19 103 ARG A O 1
ATOM 806 N N . HIS A 1 104 ? -14.984 0.721 -13.391 1 92.81 104 HIS A N 1
ATOM 807 C CA . HIS A 1 104 ? -15.414 1.091 -12.047 1 92.81 104 HIS A CA 1
ATOM 808 C C . HIS A 1 104 ? -14.219 1.351 -11.141 1 92.81 104 HIS A C 1
ATOM 810 O O . HIS A 1 104 ? -14.258 2.246 -10.289 1 92.81 104 HIS A O 1
ATOM 816 N N . PHE A 1 105 ? -13.195 0.606 -11.289 1 92 105 PHE A N 1
ATOM 817 C CA . PHE A 1 105 ? -11.992 0.81 -10.492 1 92 105 PHE A CA 1
ATOM 818 C C . PHE A 1 105 ? -11.422 2.201 -10.727 1 92 105 PHE A C 1
ATOM 820 O O . PHE A 1 105 ? -11.109 2.918 -9.766 1 92 105 PHE A O 1
ATOM 827 N N . TRP A 1 106 ? -11.32 2.605 -11.922 1 93.19 106 TRP A N 1
ATOM 828 C CA . TRP A 1 106 ? -10.758 3.906 -12.273 1 93.19 106 TRP A CA 1
ATOM 829 C C . TRP A 1 106 ? -11.68 5.035 -11.82 1 93.19 106 TRP A C 1
ATOM 831 O O . TRP A 1 106 ? -11.219 6.078 -11.359 1 93.19 106 TRP A O 1
ATOM 841 N N . GLU A 1 107 ? -12.953 4.762 -11.938 1 95.25 107 GLU A N 1
ATOM 842 C CA . GLU A 1 107 ? -13.914 5.75 -11.461 1 95.25 107 GLU A CA 1
ATOM 843 C C . GLU A 1 107 ? -13.836 5.918 -9.945 1 95.25 107 GLU A C 1
ATOM 845 O O . GLU A 1 107 ? -13.914 7.035 -9.43 1 95.25 107 GLU A O 1
ATOM 850 N N . ASP A 1 108 ? -13.703 4.801 -9.32 1 95.12 108 ASP A N 1
ATOM 851 C CA . ASP A 1 108 ? -13.562 4.844 -7.867 1 95.12 108 ASP A CA 1
ATOM 852 C C . ASP A 1 108 ? -12.305 5.609 -7.457 1 95.12 108 ASP A C 1
ATOM 854 O O . ASP A 1 108 ? -12.336 6.406 -6.52 1 95.12 108 ASP A O 1
ATOM 858 N N . LEU A 1 109 ? -11.266 5.32 -8.133 1 94.19 109 LEU A N 1
ATOM 859 C CA . LEU A 1 109 ? -10.016 6.027 -7.863 1 94.19 109 LEU A CA 1
ATOM 860 C C . LEU A 1 109 ? -10.18 7.523 -8.094 1 94.19 109 LEU A C 1
ATOM 862 O O . LEU A 1 109 ? -9.734 8.336 -7.273 1 94.19 109 LEU A O 1
ATOM 866 N N . ASP A 1 110 ? -10.836 7.824 -9.133 1 93.94 110 ASP A N 1
ATOM 867 C CA . ASP A 1 110 ? -11.047 9.227 -9.477 1 93.94 110 ASP A CA 1
ATOM 868 C C . ASP A 1 110 ? -11.977 9.906 -8.477 1 93.94 110 ASP A C 1
ATOM 870 O O . ASP A 1 110 ? -11.992 11.133 -8.375 1 93.94 110 ASP A O 1
ATOM 874 N N . GLY A 1 111 ? -12.695 9.156 -7.785 1 94.19 111 GLY A N 1
ATOM 875 C CA . GLY A 1 111 ? -13.633 9.703 -6.809 1 94.19 111 GLY A CA 1
ATOM 876 C C . GLY A 1 111 ? -13.055 9.758 -5.406 1 94.19 111 GLY A C 1
ATOM 877 O O . GLY A 1 111 ? -13.672 10.328 -4.5 1 94.19 111 GLY A O 1
ATOM 878 N N . LEU A 1 112 ? -11.867 9.141 -5.23 1 93.5 112 LEU A N 1
ATOM 879 C CA . LEU A 1 112 ? -11.234 9.078 -3.918 1 93.5 112 LEU A CA 1
ATOM 880 C C . LEU A 1 112 ? -10.711 10.445 -3.502 1 93.5 112 LEU A C 1
ATOM 882 O O . LEU A 1 112 ? -9.656 10.883 -3.975 1 93.5 112 LEU A O 1
ATOM 886 N N . ASP A 1 113 ? -11.398 11.328 -2.926 1 86.81 113 ASP A N 1
ATOM 887 C CA . ASP A 1 113 ? -10.977 12.672 -2.551 1 86.81 113 ASP A CA 1
ATOM 888 C C . ASP A 1 113 ? -10.5 12.719 -1.102 1 86.81 113 ASP A C 1
ATOM 890 O O . ASP A 1 113 ? -11.305 12.57 -0.175 1 86.81 113 ASP A O 1
ATOM 894 N N . CYS A 1 114 ? -9.219 12.891 -0.913 1 82.75 114 CYS A N 1
ATOM 895 C CA . CYS A 1 114 ? -8.656 12.945 0.43 1 82.75 114 CYS A CA 1
ATOM 896 C C . CYS A 1 114 ? -8.375 14.383 0.843 1 82.75 114 CYS A C 1
ATOM 898 O O . CYS A 1 114 ? -7.82 14.633 1.917 1 82.75 114 CYS A O 1
ATOM 900 N N . GLY A 1 115 ? -8.609 15.297 0.034 1 74.06 115 GLY A N 1
ATOM 901 C CA . GLY A 1 115 ? -8.484 16.703 0.366 1 74.06 115 GLY A CA 1
ATOM 902 C C . GLY A 1 115 ? -9.711 17.266 1.06 1 74.06 115 GLY A C 1
ATOM 903 O O . GLY A 1 115 ? -9.617 18.25 1.811 1 74.06 115 GLY A O 1
ATOM 904 N N . ILE A 1 116 ? -10.852 16.812 0.771 1 58.31 116 ILE A N 1
ATOM 905 C CA . ILE A 1 116 ? -12.094 17.328 1.33 1 58.31 116 ILE A CA 1
ATOM 906 C C . ILE A 1 116 ? -12.453 16.547 2.592 1 58.31 116 ILE A C 1
ATOM 908 O O . ILE A 1 116 ? -12.508 15.312 2.572 1 58.31 116 ILE A O 1
ATOM 912 N N . PRO A 1 117 ? -12.445 17.344 3.779 1 57.09 117 PRO A N 1
ATOM 913 C CA . PRO A 1 117 ? -12.883 16.641 4.988 1 57.09 117 PRO A CA 1
ATOM 914 C C . PRO A 1 117 ? -14.18 15.867 4.781 1 57.09 117 PRO A C 1
ATOM 916 O O . PRO A 1 117 ? -15.086 16.344 4.094 1 57.09 117 PRO A O 1
ATOM 919 N N . HIS A 1 118 ? -14.172 14.484 4.777 1 51.78 118 HIS A N 1
ATOM 920 C CA . HIS A 1 118 ? -15.398 13.688 4.672 1 51.78 118 HIS A CA 1
ATOM 921 C C . HIS A 1 118 ? -16.172 13.688 5.988 1 51.78 118 HIS A C 1
ATOM 923 O O . HIS A 1 118 ? -15.633 13.289 7.023 1 51.78 118 HIS A O 1
ATOM 929 N N . THR A 1 119 ? -16.984 14.578 6.344 1 41.06 119 THR A N 1
ATOM 930 C CA . THR A 1 119 ? -17.922 14.508 7.465 1 41.06 119 THR A CA 1
ATOM 931 C C . THR A 1 119 ? -18.906 13.367 7.27 1 41.06 119 THR A C 1
ATOM 933 O O . THR A 1 119 ? -19.531 13.242 6.207 1 41.06 119 THR A O 1
ATOM 936 N N . GLU A 1 120 ? -18.547 12.156 7.805 1 38.28 120 GLU A N 1
ATOM 937 C CA . GLU A 1 120 ? -19.672 11.234 7.828 1 38.28 120 GLU A CA 1
ATOM 938 C C . GLU A 1 120 ? -20.953 11.938 8.242 1 38.28 120 GLU A C 1
ATOM 940 O O . GLU A 1 120 ? -20.984 12.633 9.258 1 38.28 120 GLU A O 1
ATOM 945 N N . LYS A 1 121 ? -21.844 12.188 7.234 1 34.09 121 LYS A N 1
ATOM 946 C CA . LYS A 1 121 ? -23.172 12.609 7.645 1 34.09 121 LYS A CA 1
ATOM 947 C C . LYS A 1 121 ? -23.844 11.555 8.531 1 34.09 121 LYS A C 1
ATOM 949 O O . LYS A 1 121 ? -23.766 10.359 8.242 1 34.09 121 LYS A O 1
ATOM 954 N N . MET B 1 1 ? 3.916 3.236 -20.078 1 46.28 1 MET B N 1
ATOM 955 C CA . MET B 1 1 ? 4.215 4.602 -19.641 1 46.28 1 MET B CA 1
ATOM 956 C C . MET B 1 1 ? 2.934 5.395 -19.422 1 46.28 1 MET B C 1
ATOM 958 O O . MET B 1 1 ? 2.771 6.039 -18.375 1 46.28 1 MET B O 1
ATOM 962 N N . GLY B 1 2 ? 1.904 5.07 -20.203 1 63.06 2 GLY B N 1
ATOM 963 C CA . GLY B 1 2 ? 0.698 5.883 -20.219 1 63.06 2 GLY B CA 1
ATOM 964 C C . GLY B 1 2 ? -0.154 5.719 -18.984 1 63.06 2 GLY B C 1
ATOM 965 O O . GLY B 1 2 ? -0.631 6.703 -18.406 1 63.06 2 GLY B O 1
ATOM 966 N N . LYS B 1 3 ? -0.054 4.508 -18.328 1 83.38 3 LYS B N 1
ATOM 967 C CA . LYS B 1 3 ? -0.97 4.27 -17.219 1 83.38 3 LYS B CA 1
ATOM 968 C C . LYS B 1 3 ? -0.428 4.863 -15.922 1 83.38 3 LYS B C 1
ATOM 970 O O . LYS B 1 3 ? -1.196 5.324 -15.07 1 83.38 3 LYS B O 1
ATOM 975 N N . SER B 1 4 ? 0.898 5.012 -15.852 1 89.94 4 SER B N 1
ATOM 976 C CA . SER B 1 4 ? 1.495 5.562 -14.641 1 89.94 4 SER B CA 1
ATOM 977 C C . SER B 1 4 ? 1.287 7.07 -14.555 1 89.94 4 SER B C 1
ATOM 979 O O . SER B 1 4 ? 1.063 7.609 -13.469 1 89.94 4 SER B O 1
ATOM 981 N N . ILE B 1 5 ? 1.329 7.68 -15.727 1 90.81 5 ILE B N 1
ATOM 982 C CA . ILE B 1 5 ? 1.124 9.125 -15.75 1 90.81 5 ILE B CA 1
ATOM 983 C C . ILE B 1 5 ? -0.323 9.445 -15.383 1 90.81 5 ILE B C 1
ATOM 985 O O . ILE B 1 5 ? -0.582 10.344 -14.586 1 90.81 5 ILE B O 1
ATOM 989 N N . GLU B 1 6 ? -1.234 8.695 -16.016 1 92.19 6 GLU B N 1
ATOM 990 C CA . GLU B 1 6 ? -2.645 8.898 -15.688 1 92.19 6 GLU B CA 1
ATOM 991 C C . GLU B 1 6 ? -2.91 8.641 -14.211 1 92.19 6 GLU B C 1
ATOM 993 O O . GLU B 1 6 ? -3.615 9.406 -13.555 1 92.19 6 GLU B O 1
ATOM 998 N N . LEU B 1 7 ? -2.352 7.605 -13.719 1 94.31 7 LEU B N 1
ATOM 999 C CA . LEU B 1 7 ? -2.486 7.277 -12.305 1 94.31 7 LEU B CA 1
ATOM 1000 C C . LEU B 1 7 ? -1.948 8.406 -11.43 1 94.31 7 LEU B C 1
ATOM 1002 O O . LEU B 1 7 ? -2.625 8.859 -10.508 1 94.31 7 LEU B O 1
ATOM 1006 N N . ALA B 1 8 ? -0.791 8.875 -11.742 1 96.06 8 ALA B N 1
ATOM 1007 C CA . ALA B 1 8 ? -0.163 9.945 -10.977 1 96.06 8 ALA B CA 1
ATOM 1008 C C . ALA B 1 8 ? -1.031 11.203 -10.969 1 96.06 8 ALA B C 1
ATOM 1010 O O . ALA B 1 8 ? -1.168 11.867 -9.945 1 96.06 8 ALA B O 1
ATOM 1011 N N . LYS B 1 9 ? -1.557 11.477 -12.086 1 96 9 LYS B N 1
ATOM 1012 C CA . LYS B 1 9 ? -2.414 12.656 -12.188 1 96 9 LYS B CA 1
ATOM 1013 C C . LYS B 1 9 ? -3.627 12.523 -11.266 1 96 9 LYS B C 1
ATOM 1015 O O . LYS B 1 9 ? -4 13.484 -10.586 1 96 9 LYS B O 1
ATOM 1020 N N . ILE B 1 10 ? -4.203 11.406 -11.281 1 95.88 10 ILE B N 1
ATOM 1021 C CA . ILE B 1 10 ? -5.367 11.18 -10.43 1 95.88 10 ILE B CA 1
ATOM 1022 C C . ILE B 1 10 ? -4.957 11.281 -8.961 1 95.88 10 ILE B C 1
ATOM 1024 O O . ILE B 1 10 ? -5.625 11.945 -8.164 1 95.88 10 ILE B O 1
ATOM 1028 N N . LEU B 1 11 ? -3.863 10.648 -8.562 1 97.06 11 LEU B N 1
ATOM 1029 C CA . LEU B 1 11 ? -3.4 10.664 -7.184 1 97.06 11 LEU B CA 1
ATOM 1030 C C . LEU B 1 11 ? -3.131 12.094 -6.719 1 97.06 11 LEU B C 1
ATOM 1032 O O . LEU B 1 11 ? -3.439 12.445 -5.578 1 97.06 11 LEU B O 1
ATOM 1036 N N . GLN B 1 12 ? -2.498 12.836 -7.613 1 96.12 12 GLN B N 1
ATOM 1037 C CA . GLN B 1 12 ? -2.229 14.234 -7.297 1 96.12 12 GLN B CA 1
ATOM 1038 C C . GLN B 1 12 ? -3.523 15.016 -7.074 1 96.12 12 GLN B C 1
ATOM 1040 O O . GLN B 1 12 ? -3.652 15.75 -6.094 1 96.12 12 GLN B O 1
ATOM 1045 N N . LYS B 1 13 ? -4.438 14.82 -7.949 1 95.31 13 LYS B N 1
ATOM 1046 C CA . LYS B 1 13 ? -5.723 15.508 -7.859 1 95.31 13 LYS B CA 1
ATOM 1047 C C . LYS B 1 13 ? -6.457 15.133 -6.574 1 95.31 13 LYS B C 1
ATOM 1049 O O . LYS B 1 13 ? -7.152 15.961 -5.984 1 95.31 13 LYS B O 1
ATOM 1054 N N . ARG B 1 14 ? -6.258 13.977 -6.117 1 96.44 14 ARG B N 1
ATOM 1055 C CA . ARG B 1 14 ? -7.012 13.477 -4.969 1 96.44 14 ARG B CA 1
ATOM 1056 C C . ARG B 1 14 ? -6.203 13.617 -3.684 1 96.44 14 ARG B C 1
ATOM 1058 O O . ARG B 1 14 ? -6.586 13.078 -2.643 1 96.44 14 ARG B O 1
ATOM 1065 N N . LYS B 1 15 ? -5.062 14.227 -3.754 1 95.69 15 LYS B N 1
ATOM 1066 C CA . LYS B 1 15 ? -4.219 14.617 -2.629 1 95.69 15 LYS B CA 1
ATOM 1067 C C . LYS B 1 15 ? -3.678 13.391 -1.897 1 95.69 15 LYS B C 1
ATOM 1069 O O . LYS B 1 15 ? -3.635 13.367 -0.666 1 95.69 15 LYS B O 1
ATOM 1074 N N . ILE B 1 16 ? -3.395 12.391 -2.693 1 97.5 16 ILE B N 1
ATOM 1075 C CA . ILE B 1 16 ? -2.715 11.219 -2.148 1 97.5 16 ILE B CA 1
ATOM 1076 C C . ILE B 1 16 ? -1.204 11.445 -2.168 1 97.5 16 ILE B C 1
ATOM 1078 O O . ILE B 1 16 ? -0.645 11.859 -3.188 1 97.5 16 ILE B O 1
ATOM 1082 N N . ASN B 1 17 ? -0.556 11.195 -0.994 1 97.94 17 ASN B N 1
ATOM 1083 C CA . ASN B 1 17 ? 0.888 11.391 -0.905 1 97.94 17 ASN B CA 1
ATOM 1084 C C . ASN B 1 17 ? 1.645 10.109 -1.25 1 97.94 17 ASN B C 1
ATOM 1086 O O . ASN B 1 17 ? 2.689 10.156 -1.902 1 97.94 17 ASN B O 1
ATOM 1090 N N . ILE B 1 18 ? 1.195 8.969 -0.778 1 98.56 18 ILE B N 1
ATOM 1091 C CA . ILE B 1 18 ? 1.788 7.66 -1.031 1 98.56 18 ILE B CA 1
ATOM 1092 C C . ILE B 1 18 ? 0.697 6.672 -1.432 1 98.56 18 ILE B C 1
ATOM 1094 O O . ILE B 1 18 ? -0.337 6.574 -0.768 1 98.56 18 ILE B O 1
ATOM 1098 N N . ALA B 1 19 ? 0.914 5.965 -2.482 1 98.38 19 ALA B N 1
ATOM 1099 C CA . ALA B 1 19 ? -0.039 4.949 -2.926 1 98.38 19 ALA B CA 1
ATOM 1100 C C . ALA B 1 19 ? 0.66 3.621 -3.195 1 98.38 19 ALA B C 1
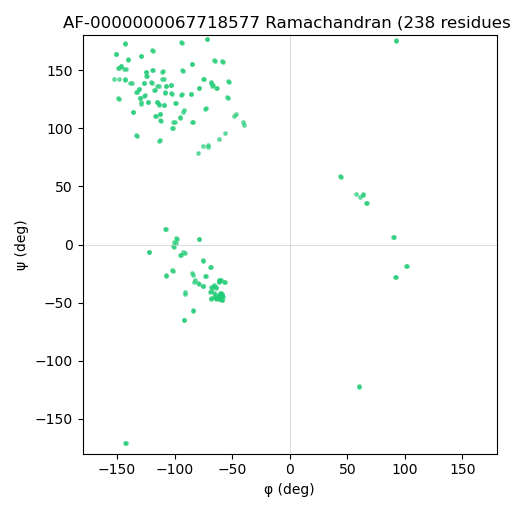ATOM 1102 O O . ALA B 1 19 ? 1.684 3.578 -3.883 1 98.38 19 ALA B O 1
ATOM 1103 N N . SER B 1 20 ? 0.207 2.6 -2.596 1 98.12 20 SER B N 1
ATOM 1104 C CA . SER B 1 20 ? 0.589 1.243 -2.975 1 98.12 20 SER B CA 1
ATOM 1105 C C . SER B 1 20 ? -0.406 0.643 -3.963 1 98.12 20 SER B C 1
ATOM 1107 O O . SER B 1 20 ? -1.615 0.667 -3.725 1 98.12 20 SER B O 1
ATOM 1109 N N . VAL B 1 21 ? 0.152 0.143 -5.008 1 95.31 21 VAL B N 1
ATOM 1110 C CA . VAL B 1 21 ? -0.696 -0.446 -6.039 1 95.31 21 VAL B CA 1
ATOM 1111 C C . VAL B 1 21 ? -0.231 -1.868 -6.34 1 95.31 21 VAL B C 1
ATOM 1113 O O . VAL B 1 21 ? 0.972 -2.139 -6.387 1 95.31 21 VAL B O 1
ATOM 1116 N N . GLN B 1 22 ? -1.234 -2.752 -6.516 1 91.5 22 GLN B N 1
ATOM 1117 C CA . GLN B 1 22 ? -0.909 -4.141 -6.82 1 91.5 22 GLN B CA 1
ATOM 1118 C C . GLN B 1 22 ? -1.676 -4.633 -8.047 1 91.5 22 GLN B C 1
ATOM 1120 O O . GLN B 1 22 ? -2.633 -3.988 -8.484 1 91.5 22 GLN B O 1
ATOM 1125 N N . ASP B 1 23 ? -1.218 -5.711 -8.633 1 85.19 23 ASP B N 1
ATOM 1126 C CA . ASP B 1 23 ? -1.744 -6.352 -9.836 1 85.19 23 ASP B CA 1
ATOM 1127 C C . ASP B 1 23 ? -1.626 -5.43 -11.047 1 85.19 23 ASP B C 1
ATOM 1129 O O . ASP B 1 23 ? -2.588 -5.262 -11.797 1 85.19 23 ASP B O 1
ATOM 1133 N N . THR B 1 24 ? -0.532 -4.82 -11.117 1 83 24 THR B N 1
ATOM 1134 C CA . THR B 1 24 ? -0.242 -3.949 -12.25 1 83 24 THR B CA 1
ATOM 1135 C C . THR B 1 24 ? 0.505 -4.711 -13.336 1 83 24 THR B C 1
ATOM 1137 O O . THR B 1 24 ? 0.826 -5.891 -13.172 1 83 24 THR B O 1
ATOM 1140 N N . ARG B 1 25 ? 0.699 -4.113 -14.43 1 84.56 25 ARG B N 1
ATOM 1141 C CA . ARG B 1 25 ? 1.307 -4.777 -15.578 1 84.56 25 ARG B CA 1
ATOM 1142 C C . ARG B 1 25 ? 2.729 -4.281 -15.805 1 84.56 25 ARG B C 1
ATOM 1144 O O . ARG B 1 25 ? 3.279 -4.441 -16.906 1 84.56 25 ARG B O 1
ATOM 1151 N N . TRP B 1 26 ? 3.213 -3.609 -14.836 1 87.88 26 TRP B N 1
ATOM 1152 C CA . TRP B 1 26 ? 4.586 -3.129 -14.977 1 87.88 26 TRP B CA 1
ATOM 1153 C C . TRP B 1 26 ? 5.57 -4.289 -14.961 1 87.88 26 TRP B C 1
ATOM 1155 O O . TRP B 1 26 ? 5.379 -5.27 -14.242 1 87.88 26 TRP B O 1
ATOM 1165 N N . VAL B 1 27 ? 6.547 -4.152 -15.859 1 87.06 27 VAL B N 1
ATOM 1166 C CA . VAL B 1 27 ? 7.52 -5.227 -16 1 87.06 27 VAL B CA 1
ATOM 1167 C C . VAL B 1 27 ? 8.898 -4.738 -15.555 1 87.06 27 VAL B C 1
ATOM 1169 O O . VAL B 1 27 ? 9.32 -3.637 -15.914 1 87.06 27 VAL B O 1
ATOM 1172 N N . GLY B 1 28 ? 9.555 -5.641 -14.789 1 90.88 28 GLY B N 1
ATOM 1173 C CA . GLY B 1 28 ? 10.898 -5.328 -14.312 1 90.88 28 GLY B CA 1
ATOM 1174 C C . GLY B 1 28 ? 10.898 -4.68 -12.945 1 90.88 28 GLY B C 1
ATOM 1175 O O . GLY B 1 28 ? 9.859 -4.598 -12.281 1 90.88 28 GLY B O 1
ATOM 1176 N N . SER B 1 29 ? 11.984 -4.43 -12.367 1 93.19 29 SER B N 1
ATOM 1177 C CA . SER B 1 29 ? 12.227 -3.781 -11.078 1 93.19 29 SER B CA 1
ATOM 1178 C C . SER B 1 29 ? 12.914 -2.434 -11.266 1 93.19 29 SER B C 1
ATOM 1180 O O . SER B 1 29 ? 14.141 -2.342 -11.188 1 93.19 29 SER B O 1
ATOM 1182 N N . LYS B 1 30 ? 12.086 -1.411 -11.406 1 94.31 30 LYS B N 1
ATOM 1183 C CA . LYS B 1 30 ? 12.656 -0.121 -11.781 1 94.31 30 LYS B CA 1
ATOM 1184 C C . LYS B 1 30 ? 11.938 1.025 -11.078 1 94.31 30 LYS B C 1
ATOM 1186 O O . LYS B 1 30 ? 11.078 0.793 -10.227 1 94.31 30 LYS B O 1
ATOM 1191 N N . ALA B 1 31 ? 12.508 2.195 -11.266 1 96.31 31 ALA B N 1
ATOM 1192 C CA . ALA B 1 31 ? 11.914 3.463 -10.852 1 96.31 31 ALA B CA 1
ATOM 1193 C C . ALA B 1 31 ? 11.695 4.379 -12.055 1 96.31 31 ALA B C 1
ATOM 1195 O O . ALA B 1 31 ? 12.516 4.414 -12.977 1 96.31 31 ALA B O 1
ATOM 1196 N N . GLN B 1 32 ? 10.586 5.008 -12.039 1 95.44 32 GLN B N 1
ATOM 1197 C CA . GLN B 1 32 ? 10.336 5.969 -13.109 1 95.44 32 GLN B CA 1
ATOM 1198 C C . GLN B 1 32 ? 9.594 7.195 -12.586 1 95.44 32 GLN B C 1
ATOM 1200 O O . GLN B 1 32 ? 8.844 7.102 -11.609 1 95.44 32 GLN B O 1
ATOM 1205 N N . ASP B 1 33 ? 9.836 8.281 -13.234 1 96.75 33 ASP B N 1
ATOM 1206 C CA . ASP B 1 33 ? 9.086 9.492 -12.93 1 96.75 33 ASP B CA 1
ATOM 1207 C C . ASP B 1 33 ? 7.703 9.461 -13.57 1 96.75 33 ASP B C 1
ATOM 1209 O O . ASP B 1 33 ? 7.551 9.008 -14.711 1 96.75 33 ASP B O 1
ATOM 1213 N N . ALA B 1 34 ? 6.734 9.82 -12.812 1 95.12 34 ALA B N 1
ATOM 1214 C CA . ALA B 1 34 ? 5.363 9.883 -13.312 1 95.12 34 ALA B CA 1
ATOM 1215 C C . ALA B 1 34 ? 4.691 11.195 -12.906 1 95.12 34 ALA B C 1
ATOM 1217 O O . ALA B 1 34 ? 4.047 11.266 -11.852 1 95.12 34 ALA B O 1
ATOM 1218 N N . ASP B 1 35 ? 4.711 12.242 -13.711 1 93.94 35 ASP B N 1
ATOM 1219 C CA . ASP B 1 35 ? 4.023 13.516 -13.531 1 93.94 35 ASP B CA 1
ATOM 1220 C C . ASP B 1 35 ? 4.168 14.023 -12.102 1 93.94 35 ASP B C 1
ATOM 1222 O O . ASP B 1 35 ? 3.17 14.281 -11.422 1 93.94 35 ASP B O 1
ATOM 1226 N N . GLY B 1 36 ? 5.34 14.219 -11.609 1 95.44 36 GLY B N 1
ATOM 1227 C CA . GLY B 1 36 ? 5.602 14.734 -10.281 1 95.44 36 GLY B CA 1
ATOM 1228 C C . GLY B 1 36 ? 5.773 13.648 -9.234 1 95.44 36 GLY B C 1
ATOM 1229 O O . GLY B 1 36 ? 6.449 13.859 -8.227 1 95.44 36 GLY B O 1
ATOM 1230 N N . PHE B 1 37 ? 5.098 12.547 -9.539 1 98.12 37 PHE B N 1
ATOM 1231 C CA . PHE B 1 37 ? 5.297 11.383 -8.68 1 98.12 37 PHE B CA 1
ATOM 1232 C C . PHE B 1 37 ? 6.516 10.586 -9.125 1 98.12 37 PHE B C 1
ATOM 1234 O O . PHE B 1 37 ? 6.977 10.719 -10.258 1 98.12 37 PHE B O 1
ATOM 1241 N N . LYS B 1 38 ? 7.078 9.867 -8.211 1 98.25 38 LYS B N 1
ATOM 1242 C CA . LYS B 1 38 ? 8.016 8.789 -8.531 1 98.25 38 LYS B CA 1
ATOM 1243 C C . LYS B 1 38 ? 7.391 7.422 -8.266 1 98.25 38 LYS B C 1
ATOM 1245 O O . LYS B 1 38 ? 6.73 7.223 -7.242 1 98.25 38 LYS B O 1
ATOM 1250 N N . LEU B 1 39 ? 7.508 6.562 -9.227 1 97.69 39 LEU B N 1
ATOM 1251 C CA . LEU B 1 39 ? 6.984 5.203 -9.141 1 97.69 39 LEU B CA 1
ATOM 1252 C C . LEU B 1 39 ? 8.117 4.191 -9.016 1 97.69 39 LEU B C 1
ATOM 1254 O O . LEU B 1 39 ? 9.031 4.172 -9.852 1 97.69 39 LEU B O 1
ATOM 1258 N N . TRP B 1 40 ? 8.188 3.42 -7.969 1 97.94 40 TRP B N 1
ATOM 1259 C CA . TRP B 1 40 ? 9 2.211 -7.867 1 97.94 40 TRP B CA 1
ATOM 1260 C C . TRP B 1 40 ? 8.133 0.963 -8.016 1 97.94 40 TRP B C 1
ATOM 1262 O O . TRP B 1 40 ? 7.086 0.846 -7.375 1 97.94 40 TRP B O 1
ATOM 1272 N N . TYR B 1 41 ? 8.531 0.084 -8.852 1 95.62 41 TYR B N 1
ATOM 1273 C CA . TYR B 1 41 ? 7.699 -1.099 -9.031 1 95.62 41 TYR B CA 1
ATOM 1274 C C . TYR B 1 41 ? 8.555 -2.35 -9.188 1 95.62 41 TYR B C 1
ATOM 1276 O O . TYR B 1 41 ? 9.766 -2.258 -9.406 1 95.62 41 TYR B O 1
ATOM 1284 N N . SER B 1 42 ? 8 -3.484 -8.945 1 94.75 42 SER B N 1
ATOM 1285 C CA . SER B 1 42 ? 8.594 -4.812 -9.086 1 94.75 42 SER B CA 1
ATOM 1286 C C . SER B 1 42 ? 7.617 -5.781 -9.75 1 94.75 42 SER B C 1
ATOM 1288 O O . SER B 1 42 ? 6.543 -6.055 -9.211 1 94.75 42 SER B O 1
ATOM 1290 N N . GLY B 1 43 ? 7.965 -6.195 -10.906 1 89.44 43 GLY B N 1
ATOM 1291 C CA . GLY B 1 43 ? 7.184 -7.148 -11.672 1 89.44 43 GLY B CA 1
ATOM 1292 C C . GLY B 1 43 ? 8.031 -8.133 -12.461 1 89.44 43 GLY B C 1
ATOM 1293 O O . GLY B 1 43 ? 9.164 -7.816 -12.828 1 89.44 43 GLY B O 1
ATOM 1294 N N . ARG B 1 44 ? 7.625 -9.414 -12.562 1 78.31 44 ARG B N 1
ATOM 1295 C CA . ARG B 1 44 ? 8.414 -10.438 -13.234 1 78.31 44 ARG B CA 1
ATOM 1296 C C . ARG B 1 44 ? 8.031 -10.547 -14.711 1 78.31 44 ARG B C 1
ATOM 1298 O O . ARG B 1 44 ? 8.883 -10.469 -15.586 1 78.31 44 ARG B O 1
ATOM 1305 N N . GLU B 1 45 ? 6.766 -10.977 -14.883 1 73.5 45 GLU B N 1
ATOM 1306 C CA . GLU B 1 45 ? 6.336 -11.258 -16.25 1 73.5 45 GLU B CA 1
ATOM 1307 C C . GLU B 1 45 ? 5.309 -10.242 -16.719 1 73.5 45 GLU B C 1
ATOM 1309 O O . GLU B 1 45 ? 4.586 -9.656 -15.914 1 73.5 45 GLU B O 1
ATOM 1314 N N . LYS B 1 46 ? 5.512 -10.148 -17.906 1 66.12 46 LYS B N 1
ATOM 1315 C CA . LYS B 1 46 ? 4.578 -9.219 -18.547 1 66.12 46 LYS B CA 1
ATOM 1316 C C . LYS B 1 46 ? 3.135 -9.594 -18.234 1 66.12 46 LYS B C 1
ATOM 1318 O O . LYS B 1 46 ? 2.744 -10.758 -18.375 1 66.12 46 LYS B O 1
ATOM 1323 N N . GLY B 1 47 ? 2.566 -8.609 -17.766 1 60.84 47 GLY B N 1
ATOM 1324 C CA . GLY B 1 47 ? 1.115 -8.68 -17.688 1 60.84 47 GLY B CA 1
ATOM 1325 C C . GLY B 1 47 ? 0.615 -9.258 -16.391 1 60.84 47 GLY B C 1
ATOM 1326 O O . GLY B 1 47 ? -0.56 -9.609 -16.266 1 60.84 47 GLY B O 1
ATOM 1327 N N . LYS B 1 48 ? 1.527 -9.477 -15.508 1 71.19 48 LYS B N 1
ATOM 1328 C CA . LYS B 1 48 ? 0.863 -10.055 -14.336 1 71.19 48 LYS B CA 1
ATOM 1329 C C . LYS B 1 48 ? 1.579 -9.664 -13.047 1 71.19 48 LYS B C 1
ATOM 1331 O O . LYS B 1 48 ? 2.807 -9.555 -13.023 1 71.19 48 LYS B O 1
ATOM 1336 N N . ASN B 1 49 ? 0.884 -9.414 -11.984 1 75.69 49 ASN B N 1
ATOM 1337 C CA . ASN B 1 49 ? 1.178 -9.438 -10.555 1 75.69 49 ASN B CA 1
ATOM 1338 C C . ASN B 1 49 ? 2.348 -8.516 -10.211 1 75.69 49 ASN B C 1
ATOM 1340 O O . ASN B 1 49 ? 3.279 -8.93 -9.516 1 75.69 49 ASN B O 1
ATOM 1344 N N . ALA B 1 50 ? 2.406 -7.375 -10.719 1 85.56 50 ALA B N 1
ATOM 1345 C CA . ALA B 1 50 ? 3.434 -6.426 -10.289 1 85.56 50 ALA B CA 1
ATOM 1346 C C . ALA B 1 50 ? 2.918 -5.523 -9.18 1 85.56 50 ALA B C 1
ATOM 1348 O O . ALA B 1 50 ? 1.71 -5.309 -9.047 1 85.56 50 ALA B O 1
ATOM 1349 N N . ILE B 1 51 ? 3.805 -5.125 -8.383 1 94.62 51 ILE B N 1
ATOM 1350 C CA . ILE B 1 51 ? 3.459 -4.199 -7.309 1 94.62 51 ILE B CA 1
ATOM 1351 C C . ILE B 1 51 ? 4.258 -2.908 -7.465 1 94.62 51 ILE B C 1
ATOM 1353 O O . ILE B 1 51 ? 5.316 -2.896 -8.094 1 94.62 51 ILE B O 1
ATOM 1357 N N . GLY B 1 52 ? 3.652 -1.796 -7 1 96.75 52 GLY B N 1
ATOM 1358 C CA . GLY B 1 52 ? 4.309 -0.5 -7.078 1 96.75 52 GLY B CA 1
ATOM 1359 C C . GLY B 1 52 ? 3.963 0.416 -5.922 1 96.75 52 GLY B C 1
ATOM 1360 O O . GLY B 1 52 ? 2.912 0.265 -5.293 1 96.75 52 GLY B O 1
ATOM 1361 N N . ILE B 1 53 ? 4.859 1.291 -5.648 1 98.44 53 ILE B N 1
ATOM 1362 C CA . ILE B 1 53 ? 4.625 2.381 -4.707 1 98.44 53 ILE B CA 1
ATOM 1363 C C . ILE B 1 53 ? 4.875 3.721 -5.398 1 98.44 53 ILE B C 1
ATOM 1365 O O . ILE B 1 53 ? 5.938 3.939 -5.98 1 98.44 53 ILE B O 1
ATOM 1369 N N . LEU B 1 54 ? 3.881 4.555 -5.398 1 98.5 54 LEU B N 1
ATOM 1370 C CA . LEU B 1 54 ? 4.008 5.918 -5.902 1 98.5 54 LEU B CA 1
ATOM 1371 C C . LEU B 1 54 ? 4.105 6.914 -4.754 1 98.5 54 LEU B C 1
ATOM 1373 O O . LEU B 1 54 ? 3.385 6.801 -3.762 1 98.5 54 LEU B O 1
ATOM 1377 N N . VAL B 1 55 ? 4.996 7.875 -4.871 1 98.56 55 VAL B N 1
ATOM 1378 C CA . VAL B 1 55 ? 5.203 8.891 -3.846 1 98.56 55 VAL B CA 1
ATOM 1379 C C . VAL B 1 55 ? 5.199 10.281 -4.484 1 98.56 55 VAL B C 1
ATOM 1381 O O . VAL B 1 55 ? 5.82 10.492 -5.527 1 98.56 55 VAL B O 1
ATOM 1384 N N . ASP B 1 56 ? 4.488 11.148 -3.859 1 97.62 56 ASP B N 1
ATOM 1385 C CA . ASP B 1 56 ? 4.266 12.453 -4.477 1 97.62 56 ASP B CA 1
ATOM 1386 C C . ASP B 1 56 ? 5.543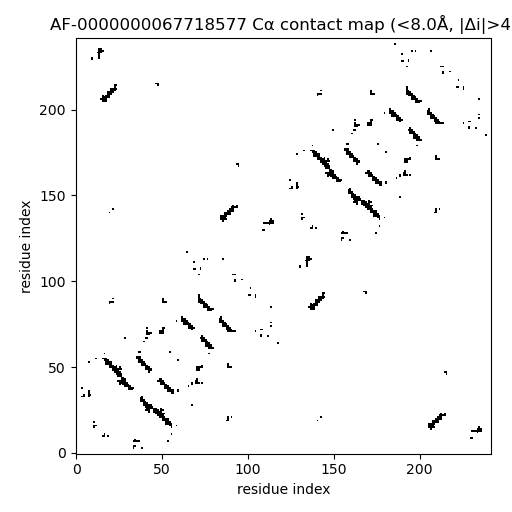 13.297 -4.461 1 97.62 56 ASP B C 1
ATOM 1388 O O . ASP B 1 56 ? 6.562 12.875 -3.904 1 97.62 56 ASP B O 1
ATOM 1392 N N . ARG B 1 57 ? 5.469 14.477 -5.066 1 96.25 57 ARG B N 1
ATOM 1393 C CA . ARG B 1 57 ? 6.605 15.352 -5.344 1 96.25 57 ARG B CA 1
ATOM 1394 C C . ARG B 1 57 ? 7.293 15.781 -4.051 1 96.25 57 ARG B C 1
ATOM 1396 O O . ARG B 1 57 ? 8.523 15.898 -4.008 1 96.25 57 ARG B O 1
ATOM 1403 N N . GLU B 1 58 ? 6.66 15.938 -3.014 1 94 58 GLU B N 1
ATOM 1404 C CA . GLU B 1 58 ? 7.215 16.453 -1.766 1 94 58 GLU B CA 1
ATOM 1405 C C . GLU B 1 58 ? 8 15.375 -1.025 1 94 58 GLU B C 1
ATOM 1407 O O . GLU B 1 58 ? 9.031 15.664 -0.409 1 94 58 GLU B O 1
ATOM 1412 N N . LEU B 1 59 ? 7.508 14.156 -1.169 1 96.5 59 LEU B N 1
ATOM 1413 C CA . LE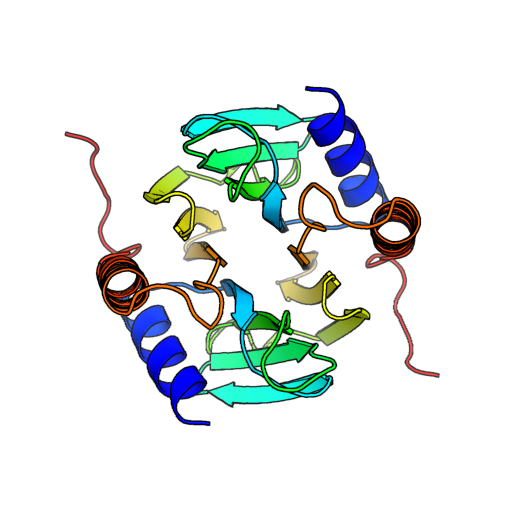U B 1 59 ? 8.078 13.094 -0.35 1 96.5 59 LEU B CA 1
ATOM 1414 C C . LEU B 1 59 ? 9.055 12.25 -1.158 1 96.5 59 LEU B C 1
ATOM 1416 O O . LEU B 1 59 ? 9.891 11.539 -0.589 1 96.5 59 LEU B O 1
ATOM 1420 N N . ARG B 1 60 ? 8.93 12.25 -2.447 1 97.19 60 ARG B N 1
ATOM 1421 C CA . ARG B 1 60 ? 9.711 11.352 -3.289 1 97.19 60 ARG B CA 1
ATOM 1422 C C . ARG B 1 60 ? 11.203 11.594 -3.115 1 97.19 60 ARG B C 1
ATOM 1424 O O . ARG B 1 60 ? 12.008 10.664 -3.213 1 97.19 60 ARG B O 1
ATOM 1431 N N . GLU B 1 61 ? 11.625 12.828 -2.807 1 95.81 61 GLU B N 1
ATOM 1432 C CA . GLU B 1 61 ? 13.031 13.164 -2.66 1 95.81 61 GLU B CA 1
ATOM 1433 C C . GLU B 1 61 ? 13.594 12.633 -1.344 1 95.81 61 GLU B C 1
ATOM 1435 O O . GLU B 1 61 ? 14.812 12.586 -1.157 1 95.81 61 GLU B O 1
ATOM 1440 N N . LEU B 1 62 ? 12.711 12.266 -0.516 1 96.56 62 LEU B N 1
ATOM 1441 C CA . LEU B 1 62 ? 13.125 11.781 0.796 1 96.56 62 LEU B CA 1
ATOM 1442 C C . LEU B 1 62 ? 13.32 10.266 0.783 1 96.56 62 LEU B C 1
ATOM 1444 O O . LEU B 1 62 ? 13.758 9.68 1.775 1 96.56 62 LEU B O 1
ATOM 1448 N N . VAL B 1 63 ? 12.961 9.609 -0.305 1 96.94 63 VAL B N 1
ATOM 1449 C CA . VAL B 1 63 ? 13.148 8.164 -0.401 1 96.94 63 VAL B CA 1
ATOM 1450 C C . VAL B 1 63 ? 14.633 7.844 -0.574 1 96.94 63 VAL B C 1
ATOM 1452 O O . VAL B 1 63 ? 15.25 8.258 -1.559 1 96.94 63 VAL B O 1
ATOM 1455 N N . GLY B 1 64 ? 15.188 7.156 0.363 1 95.38 64 GLY B N 1
ATOM 1456 C CA . GLY B 1 64 ? 16.625 6.875 0.334 1 95.38 64 GLY B CA 1
ATOM 1457 C C . GLY B 1 64 ? 16.938 5.43 0.001 1 95.38 64 GLY B C 1
ATOM 1458 O O . GLY B 1 64 ? 18.047 5.117 -0.431 1 95.38 64 GLY B O 1
ATOM 1459 N N . GLU B 1 65 ? 16.047 4.551 0.307 1 96.19 65 GLU B N 1
ATOM 1460 C CA . GLU B 1 65 ? 16.25 3.125 0.069 1 96.19 65 GLU B CA 1
ATOM 1461 C C . GLU B 1 65 ? 15 2.471 -0.494 1 96.19 65 GLU B C 1
ATOM 1463 O O . GLU B 1 65 ? 13.883 2.818 -0.1 1 96.19 65 GLU B O 1
ATOM 1468 N N . VAL B 1 66 ? 15.188 1.609 -1.436 1 97.06 66 VAL B N 1
ATOM 1469 C CA . VAL B 1 66 ? 14.117 0.803 -2.02 1 97.06 66 VAL B CA 1
ATOM 1470 C C . VAL B 1 66 ? 14.492 -0.676 -1.958 1 97.06 66 VAL B C 1
ATOM 1472 O O . VAL B 1 66 ? 15.586 -1.063 -2.387 1 97.06 66 VAL B O 1
ATOM 1475 N N . ARG B 1 67 ? 13.625 -1.425 -1.433 1 96.62 67 ARG B N 1
ATOM 1476 C CA . ARG B 1 67 ? 13.82 -2.869 -1.365 1 96.62 67 ARG B CA 1
ATOM 1477 C C . ARG B 1 67 ? 12.758 -3.602 -2.182 1 96.62 67 ARG B C 1
ATOM 1479 O O . ARG B 1 67 ? 11.578 -3.605 -1.818 1 96.62 67 ARG B O 1
ATOM 1486 N N . ARG B 1 68 ? 13.234 -4.168 -3.238 1 95.81 68 ARG B N 1
ATOM 1487 C CA . ARG B 1 68 ? 12.375 -5.012 -4.066 1 95.81 68 ARG B CA 1
ATOM 1488 C C . ARG B 1 68 ? 12.648 -6.488 -3.801 1 95.81 68 ARG B C 1
ATOM 1490 O O . ARG B 1 68 ? 13.617 -7.051 -4.316 1 95.81 68 ARG B O 1
ATOM 1497 N N . VAL B 1 69 ? 11.836 -7.09 -3.035 1 94.75 69 VAL B N 1
ATOM 1498 C CA . VAL B 1 69 ? 12.086 -8.453 -2.588 1 94.75 69 VAL B CA 1
ATOM 1499 C C . VAL B 1 69 ? 11.609 -9.445 -3.646 1 94.75 69 VAL B C 1
ATOM 1501 O O . VAL B 1 69 ? 12.383 -10.289 -4.109 1 94.75 69 VAL B O 1
ATOM 1504 N N . THR B 1 70 ? 10.352 -9.422 -4.066 1 92.25 70 THR B N 1
ATOM 1505 C CA . THR B 1 70 ? 9.734 -10.203 -5.137 1 92.25 70 THR B CA 1
ATOM 1506 C C . THR B 1 70 ? 8.711 -9.359 -5.887 1 92.25 70 THR B C 1
ATOM 1508 O O . THR B 1 70 ? 8.617 -8.148 -5.676 1 92.25 70 THR B O 1
ATOM 1511 N N . ASP B 1 71 ? 7.938 -9.961 -6.746 1 91.88 71 ASP B N 1
ATOM 1512 C CA . ASP B 1 71 ? 6.855 -9.266 -7.438 1 91.88 71 ASP B CA 1
ATOM 1513 C C . ASP B 1 71 ? 5.633 -9.109 -6.535 1 91.88 71 ASP B C 1
ATOM 1515 O O . ASP B 1 71 ? 4.613 -8.555 -6.949 1 91.88 71 ASP B O 1
ATOM 1519 N N . ARG B 1 72 ? 5.836 -9.547 -5.262 1 92.44 72 ARG B N 1
ATOM 1520 C CA . ARG B 1 72 ? 4.703 -9.484 -4.344 1 92.44 72 ARG B CA 1
ATOM 1521 C C . ARG B 1 72 ? 5.039 -8.641 -3.115 1 92.44 72 ARG B C 1
ATOM 1523 O O . ARG B 1 72 ? 4.168 -8.359 -2.295 1 92.44 72 ARG B O 1
ATOM 1530 N N . LEU B 1 73 ? 6.301 -8.242 -3.027 1 95.38 73 LEU B N 1
ATOM 1531 C CA . LEU B 1 73 ? 6.723 -7.598 -1.786 1 95.38 73 LEU B CA 1
ATOM 1532 C C . LEU B 1 73 ? 7.816 -6.566 -2.051 1 95.38 73 LEU B C 1
ATOM 1534 O O . LEU B 1 73 ? 8.844 -6.887 -2.646 1 95.38 73 LEU B O 1
ATOM 1538 N N . MET B 1 74 ? 7.559 -5.379 -1.604 1 97.38 74 MET B N 1
ATOM 1539 C CA . MET B 1 74 ? 8.578 -4.336 -1.668 1 97.38 74 MET B CA 1
ATOM 1540 C C . MET B 1 74 ? 8.398 -3.334 -0.533 1 97.38 74 MET B C 1
ATOM 1542 O O . MET B 1 74 ? 7.359 -3.309 0.123 1 97.38 74 MET B O 1
ATOM 1546 N N . ALA B 1 75 ? 9.43 -2.521 -0.265 1 98.31 75 ALA B N 1
ATOM 1547 C CA . ALA B 1 75 ? 9.391 -1.462 0.74 1 98.31 75 ALA B CA 1
ATOM 1548 C C . ALA B 1 75 ? 10.281 -0.29 0.341 1 98.31 75 ALA B C 1
ATOM 1550 O O . ALA B 1 75 ? 11.25 -0.466 -0.396 1 98.31 75 ALA B O 1
ATOM 1551 N N . ILE B 1 76 ? 9.891 0.833 0.811 1 98.19 76 ILE B N 1
ATOM 1552 C CA . ILE B 1 76 ? 10.727 2.021 0.658 1 98.19 76 ILE B CA 1
ATOM 1553 C C . ILE B 1 76 ? 10.984 2.648 2.025 1 98.19 76 ILE B C 1
ATOM 1555 O O . ILE B 1 76 ? 10.172 2.512 2.943 1 98.19 76 ILE B O 1
ATOM 1559 N N . LYS B 1 77 ? 12.148 3.254 2.148 1 97.31 77 LYS B N 1
ATOM 1560 C CA . LYS B 1 77 ? 12.539 4 3.338 1 97.31 77 LYS B CA 1
ATOM 1561 C C . LYS B 1 77 ? 12.68 5.492 3.033 1 97.31 77 LYS B C 1
ATOM 1563 O O . LYS B 1 77 ? 13.453 5.883 2.162 1 97.31 77 LYS B O 1
ATOM 1568 N N . LEU B 1 78 ? 11.875 6.289 3.75 1 96.44 78 LEU B N 1
ATOM 1569 C CA . LEU B 1 78 ? 11.93 7.738 3.605 1 96.44 78 LEU B CA 1
ATOM 1570 C C . LEU B 1 78 ? 12.586 8.383 4.828 1 96.44 78 LEU B C 1
ATOM 1572 O O . LEU B 1 78 ? 12.312 7.98 5.961 1 96.44 78 LEU B O 1
ATOM 1576 N N . GLY B 1 79 ? 13.445 9.32 4.527 1 93.5 79 GLY B N 1
ATOM 1577 C CA . GLY B 1 79 ? 13.93 10.156 5.621 1 93.5 79 GLY B CA 1
ATOM 1578 C C . GLY B 1 79 ? 13.008 11.32 5.934 1 93.5 79 GLY B C 1
ATOM 1579 O O . GLY B 1 79 ? 12.859 12.234 5.121 1 93.5 79 GLY B O 1
ATOM 1580 N N . VAL B 1 80 ? 12.273 11.25 7.023 1 87.62 80 VAL B N 1
ATOM 1581 C CA . VAL B 1 80 ? 11.391 12.336 7.438 1 87.62 80 VAL B CA 1
ATOM 1582 C C . VAL B 1 80 ? 11.922 12.969 8.727 1 87.62 80 VAL B C 1
ATOM 1584 O O . VAL B 1 80 ? 11.719 12.438 9.82 1 87.62 80 VAL B O 1
ATOM 1587 N N . GLY B 1 81 ? 12.516 14.203 8.609 1 84.5 81 GLY B N 1
ATOM 1588 C CA . GLY B 1 81 ? 13.18 14.797 9.766 1 84.5 81 GLY B CA 1
ATOM 1589 C C . GLY B 1 81 ? 14.328 13.953 10.289 1 84.5 81 GLY B C 1
ATOM 1590 O O . GLY B 1 81 ? 15.234 13.594 9.531 1 84.5 81 GLY B O 1
ATOM 1591 N N . GLU B 1 82 ? 14.219 13.594 11.578 1 86.5 82 GLU B N 1
ATOM 1592 C CA . GLU B 1 82 ? 15.266 12.797 12.203 1 86.5 82 GLU B CA 1
ATOM 1593 C C . GLU B 1 82 ? 14.891 11.32 12.242 1 86.5 82 GLU B C 1
ATOM 1595 O O . GLU B 1 82 ? 15.656 10.484 12.734 1 86.5 82 GLU B O 1
ATOM 1600 N N . SER B 1 83 ? 13.758 11.102 11.703 1 88.38 83 SER B N 1
ATOM 1601 C CA . SER B 1 83 ? 13.281 9.727 11.75 1 88.38 83 SER B CA 1
ATOM 1602 C C . SER B 1 83 ? 13.086 9.156 10.352 1 88.38 83 SER B C 1
ATOM 1604 O O . SER B 1 83 ? 13.281 9.852 9.359 1 88.38 83 SER B O 1
ATOM 1606 N N . THR B 1 84 ? 12.938 7.855 10.352 1 93.38 84 THR B N 1
ATOM 1607 C CA . THR B 1 84 ? 12.672 7.184 9.086 1 93.38 84 THR B CA 1
ATOM 1608 C C . THR B 1 84 ? 11.242 6.66 9.031 1 93.38 84 THR B C 1
ATOM 1610 O O . THR B 1 84 ? 10.648 6.352 10.07 1 93.38 84 THR B O 1
ATOM 1613 N N . LEU B 1 85 ? 10.664 6.754 7.914 1 95.56 85 LEU B N 1
ATOM 1614 C CA . LEU B 1 85 ? 9.359 6.164 7.629 1 95.56 85 LEU B CA 1
ATOM 1615 C C . LEU B 1 85 ? 9.484 5.027 6.621 1 95.56 85 LEU B C 1
ATOM 1617 O O . LEU B 1 85 ? 9.859 5.254 5.469 1 95.56 85 LEU B O 1
ATOM 1621 N N . ASN B 1 86 ? 9.242 3.807 7.043 1 97.62 86 ASN B N 1
ATOM 1622 C CA . ASN B 1 86 ? 9.273 2.639 6.168 1 97.62 86 ASN B CA 1
ATOM 1623 C C . ASN B 1 86 ? 7.867 2.236 5.727 1 97.62 86 ASN B C 1
ATOM 1625 O O . ASN B 1 86 ? 6.996 1.987 6.562 1 97.62 86 ASN B O 1
ATOM 1629 N N . VAL B 1 87 ? 7.68 2.223 4.434 1 98.44 87 VAL B N 1
ATOM 1630 C CA . VAL B 1 87 ? 6.391 1.877 3.846 1 98.44 87 VAL B CA 1
ATOM 1631 C C . VAL B 1 87 ? 6.527 0.62 2.99 1 98.44 87 VAL B C 1
ATOM 1633 O O . VAL B 1 87 ? 7.445 0.517 2.172 1 98.44 87 VAL B O 1
ATOM 1636 N N . SER B 1 88 ? 5.609 -0.309 3.182 1 98.38 88 SER B N 1
ATOM 1637 C CA . SER B 1 88 ? 5.699 -1.561 2.436 1 98.38 88 SER B CA 1
ATOM 1638 C C . SER B 1 88 ? 4.418 -1.833 1.654 1 98.38 88 SER B C 1
ATOM 1640 O O . SER B 1 88 ? 3.328 -1.45 2.084 1 98.38 88 SER B O 1
ATOM 1642 N N . SER B 1 89 ? 4.547 -2.404 0.542 1 97.81 89 SER B N 1
ATOM 1643 C CA . SER B 1 89 ? 3.471 -2.969 -0.267 1 97.81 89 SER B CA 1
ATOM 1644 C C . SER B 1 89 ? 3.615 -4.48 -0.401 1 97.81 89 SER B C 1
ATOM 1646 O O . SER B 1 89 ? 4.637 -4.973 -0.881 1 97.81 89 SER B O 1
ATOM 1648 N N . ALA B 1 90 ? 2.594 -5.156 0.015 1 95.44 90 ALA B N 1
ATOM 1649 C CA . ALA B 1 90 ? 2.633 -6.617 0.026 1 95.44 90 ALA B CA 1
ATOM 1650 C C . ALA B 1 90 ? 1.404 -7.203 -0.662 1 95.44 90 ALA B C 1
ATOM 1652 O O . ALA B 1 90 ? 0.275 -7 -0.211 1 95.44 90 ALA B O 1
ATOM 1653 N N . TYR B 1 91 ? 1.686 -7.965 -1.638 1 92.38 91 TYR B N 1
ATOM 1654 C CA . TYR B 1 91 ? 0.646 -8.688 -2.365 1 92.38 91 TYR B CA 1
ATOM 1655 C C . TYR B 1 91 ? 0.585 -10.141 -1.927 1 92.38 91 TYR B C 1
ATOM 1657 O O . TYR B 1 91 ? 1.375 -10.969 -2.391 1 92.38 91 TYR B O 1
ATOM 1665 N N . ALA B 1 92 ? -0.435 -10.367 -1.178 1 89.5 92 ALA B N 1
ATOM 1666 C CA . ALA B 1 92 ? -0.531 -11.711 -0.602 1 89.5 92 ALA B CA 1
ATOM 1667 C C . ALA B 1 92 ? -0.97 -12.727 -1.65 1 89.5 92 ALA B C 1
ATOM 1669 O O . ALA B 1 92 ? -1.812 -12.43 -2.5 1 89.5 92 ALA B O 1
ATOM 1670 N N . PRO B 1 93 ? -0.39 -13.977 -1.573 1 85 93 PRO B N 1
ATOM 1671 C CA . PRO B 1 93 ? -0.768 -15.008 -2.537 1 85 93 PRO B CA 1
ATOM 1672 C C . PRO B 1 93 ? -2.234 -15.414 -2.422 1 85 93 PRO B C 1
ATOM 1674 O O . PRO B 1 93 ? -2.764 -15.523 -1.312 1 85 93 PRO B O 1
ATOM 1677 N N . GLN B 1 94 ? -2.869 -15.508 -3.598 1 75.81 94 GLN B N 1
ATOM 1678 C CA . GLN B 1 94 ? -4.281 -15.859 -3.648 1 75.81 94 GLN B CA 1
ATOM 1679 C C . GLN B 1 94 ? -4.531 -17.219 -2.984 1 75.81 94 GLN B C 1
ATOM 1681 O O . GLN B 1 94 ? -3.615 -18.031 -2.854 1 75.81 94 GLN B O 1
ATOM 1686 N N . VAL B 1 95 ? -5.758 -17.266 -2.641 1 68.62 95 VAL B N 1
ATOM 1687 C CA . VAL B 1 95 ? -6.164 -18.562 -2.092 1 68.62 95 VAL B CA 1
ATOM 1688 C C . VAL B 1 95 ? -6.117 -19.625 -3.184 1 68.62 95 VAL B C 1
ATOM 1690 O O . VAL B 1 95 ? -6.484 -19.359 -4.332 1 68.62 95 VAL B O 1
ATOM 1693 N N . GLY B 1 96 ? -5.617 -20.734 -2.885 1 75.19 96 GLY B N 1
ATOM 1694 C CA . GLY B 1 96 ? -5.562 -21.828 -3.842 1 75.19 96 GLY B CA 1
ATOM 1695 C C . GLY B 1 96 ? -4.191 -22 -4.469 1 75.19 96 GLY B C 1
ATOM 1696 O O . GLY B 1 96 ? -3.922 -23.016 -5.109 1 75.19 96 GLY B O 1
ATOM 1697 N N . LEU B 1 97 ? -3.439 -20.953 -4.34 1 76.56 97 LEU B N 1
ATOM 1698 C CA . LEU B 1 97 ? -2.074 -21.109 -4.832 1 76.56 97 LEU B CA 1
ATOM 1699 C C . LEU B 1 97 ? -1.306 -22.125 -4.004 1 76.56 97 LEU B C 1
ATOM 1701 O O . LEU B 1 97 ? -1.714 -22.469 -2.891 1 76.56 97 LEU B O 1
ATOM 1705 N N . ASN B 1 98 ? -0.226 -22.656 -4.633 1 84.5 98 ASN B N 1
ATOM 1706 C CA . ASN B 1 98 ? 0.626 -23.672 -4.023 1 84.5 98 ASN B CA 1
ATOM 1707 C C . ASN B 1 98 ? 1.122 -23.234 -2.648 1 84.5 98 ASN B C 1
ATOM 1709 O O . ASN B 1 98 ? 1.424 -22.062 -2.438 1 84.5 98 ASN B O 1
ATOM 1713 N N . GLU B 1 99 ? 1.131 -24.203 -1.774 1 88.81 99 GLU B N 1
ATOM 1714 C CA . GLU B 1 99 ? 1.587 -23.969 -0.407 1 88.81 99 GLU B CA 1
ATOM 1715 C C . GLU B 1 99 ? 3.014 -23.422 -0.387 1 88.81 99 GLU B C 1
ATOM 1717 O O . GLU B 1 99 ? 3.377 -22.656 0.5 1 88.81 99 GLU B O 1
ATOM 1722 N N . GLU B 1 100 ? 3.748 -23.828 -1.312 1 91.25 100 GLU B N 1
ATOM 1723 C CA . GLU B 1 100 ? 5.129 -23.375 -1.391 1 91.25 100 GLU B CA 1
ATOM 1724 C C . GLU B 1 100 ? 5.195 -21.875 -1.67 1 91.25 100 GLU B C 1
ATOM 1726 O O . GLU B 1 100 ? 6.031 -21.172 -1.099 1 91.25 100 GLU B O 1
ATOM 1731 N N . ILE B 1 101 ? 4.277 -21.406 -2.441 1 86.94 101 ILE B N 1
ATOM 1732 C CA . ILE B 1 101 ? 4.23 -20 -2.771 1 86.94 101 ILE B CA 1
ATOM 1733 C C . ILE B 1 101 ? 3.854 -19.188 -1.53 1 86.94 101 ILE B C 1
ATOM 1735 O O . ILE B 1 101 ? 4.434 -18.125 -1.27 1 86.94 101 ILE B O 1
ATOM 1739 N N . LYS B 1 102 ? 2.945 -19.734 -0.812 1 88.75 102 LYS B N 1
ATOM 1740 C CA . LYS B 1 102 ? 2.537 -19.062 0.42 1 88.75 102 LYS B CA 1
ATOM 1741 C C . LYS B 1 102 ? 3.678 -19.031 1.434 1 88.75 102 LYS B C 1
ATOM 1743 O O . LYS B 1 102 ? 3.916 -18.016 2.078 1 88.75 102 LYS B O 1
ATOM 1748 N N . ARG B 1 103 ? 4.297 -20.172 1.55 1 92.38 103 ARG B N 1
ATOM 1749 C CA . ARG B 1 103 ? 5.438 -20.25 2.459 1 92.38 103 ARG B CA 1
ATOM 1750 C C . ARG B 1 103 ? 6.52 -19.25 2.072 1 92.38 103 ARG B C 1
ATOM 1752 O O . ARG B 1 103 ? 7.051 -18.547 2.93 1 92.38 103 ARG B O 1
ATOM 1759 N N . HIS B 1 104 ? 6.805 -19.188 0.853 1 92.94 104 HIS B N 1
ATOM 1760 C CA . HIS B 1 104 ? 7.836 -18.266 0.383 1 92.94 104 HIS B CA 1
ATOM 1761 C C . HIS B 1 104 ? 7.438 -16.812 0.636 1 92.94 104 HIS B C 1
ATOM 1763 O O . HIS B 1 104 ? 8.281 -15.977 0.965 1 92.94 104 HIS B O 1
ATOM 1769 N N . PHE B 1 105 ? 6.215 -16.5 0.498 1 92.12 105 PHE B N 1
ATOM 1770 C CA . PHE B 1 105 ? 5.742 -15.148 0.761 1 92.12 105 PHE B CA 1
ATOM 1771 C C . PHE B 1 105 ? 6.008 -14.758 2.209 1 92.12 105 PHE B C 1
ATOM 1773 O O . PHE B 1 105 ? 6.539 -13.68 2.475 1 92.12 105 PHE B O 1
ATOM 1780 N N . TRP B 1 106 ? 5.695 -15.594 3.109 1 93.12 106 TRP B N 1
ATOM 1781 C CA . TRP B 1 106 ? 5.883 -15.312 4.531 1 93.12 106 TRP B CA 1
ATOM 1782 C C . TRP B 1 106 ? 7.363 -15.242 4.883 1 93.12 106 TRP B C 1
ATOM 1784 O O . TRP B 1 106 ? 7.777 -14.414 5.695 1 93.12 106 TRP B O 1
ATOM 1794 N N . GLU B 1 107 ? 8.102 -16.109 4.238 1 95.25 107 GLU B N 1
ATOM 1795 C CA . GLU B 1 107 ? 9.547 -16.078 4.457 1 95.25 107 GLU B CA 1
ATOM 1796 C C . GLU B 1 107 ? 10.148 -14.773 3.941 1 95.25 107 GLU B C 1
ATOM 1798 O O . GLU B 1 107 ? 11.023 -14.195 4.582 1 95.25 107 GLU B O 1
ATOM 1803 N N . ASP B 1 108 ? 9.688 -14.398 2.807 1 95.12 108 ASP B N 1
ATOM 1804 C CA . ASP B 1 108 ? 10.156 -13.141 2.238 1 95.12 108 ASP B CA 1
ATOM 1805 C C . ASP B 1 108 ? 9.805 -11.969 3.15 1 95.12 108 ASP B C 1
ATOM 1807 O O . ASP B 1 108 ? 10.633 -11.07 3.361 1 95.12 108 ASP B O 1
ATOM 1811 N N . LEU B 1 109 ? 8.625 -11.984 3.607 1 94.25 109 LEU B N 1
ATOM 1812 C CA . LEU B 1 109 ? 8.195 -10.938 4.527 1 94.25 109 LEU B CA 1
ATOM 1813 C C . LEU B 1 109 ? 9.062 -10.93 5.781 1 94.25 109 LEU B C 1
ATOM 1815 O O . LEU B 1 109 ? 9.492 -9.867 6.234 1 94.25 109 LEU B O 1
ATOM 1819 N N . ASP B 1 110 ? 9.32 -12.07 6.242 1 94.12 110 ASP B N 1
ATOM 1820 C CA . ASP B 1 110 ? 10.125 -12.195 7.449 1 94.12 110 ASP B CA 1
ATOM 1821 C C . ASP B 1 110 ? 11.57 -11.781 7.191 1 94.12 110 ASP B C 1
ATOM 1823 O O . ASP B 1 110 ? 12.312 -11.477 8.133 1 94.12 110 ASP B O 1
ATOM 1827 N N . GLY B 1 111 ? 11.945 -11.773 6.008 1 94.38 111 GLY B N 1
ATOM 1828 C CA . GLY B 1 111 ? 13.305 -11.398 5.648 1 94.38 111 GLY B CA 1
ATOM 18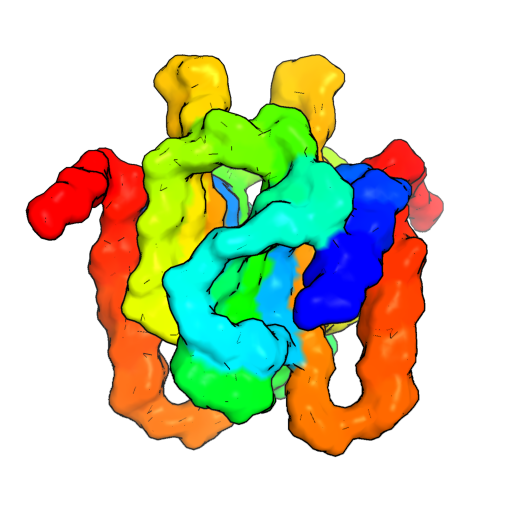29 C C . GLY B 1 111 ? 13.445 -9.938 5.281 1 94.38 111 GLY B C 1
ATOM 1830 O O . GLY B 1 111 ? 14.555 -9.438 5.094 1 94.38 111 GLY B O 1
ATOM 1831 N N . LEU B 1 112 ? 12.297 -9.234 5.145 1 93.62 112 LEU B N 1
ATOM 1832 C CA . LEU B 1 112 ? 12.281 -7.836 4.742 1 93.62 112 LEU B CA 1
ATOM 1833 C C . LEU B 1 112 ? 12.812 -6.945 5.859 1 93.62 112 LEU B C 1
ATOM 1835 O O . LEU B 1 112 ? 12.078 -6.598 6.785 1 93.62 112 LEU B O 1
ATOM 1839 N N . ASP B 1 113 ? 14.031 -6.707 6.07 1 87.19 113 ASP B N 1
ATOM 1840 C CA . ASP B 1 113 ? 14.609 -5.91 7.152 1 87.19 113 ASP B CA 1
ATOM 1841 C C . ASP B 1 113 ? 14.852 -4.469 6.707 1 87.19 113 ASP B C 1
ATOM 1843 O O . ASP B 1 113 ? 15.711 -4.207 5.867 1 87.19 113 ASP B O 1
ATOM 1847 N N . CYS B 1 114 ? 14.062 -3.555 7.23 1 82.88 114 CYS B N 1
ATOM 1848 C CA . CYS B 1 114 ? 14.195 -2.145 6.879 1 82.88 114 CYS B CA 1
ATOM 1849 C C . CYS B 1 114 ? 14.945 -1.382 7.961 1 82.88 114 CYS B C 1
ATOM 1851 O O . CYS B 1 114 ? 15.086 -0.16 7.883 1 82.88 114 CYS B O 1
ATOM 1853 N N . GLY B 1 115 ? 15.305 -1.989 8.984 1 74.56 115 GLY B N 1
ATOM 1854 C CA . GLY B 1 115 ? 16.125 -1.38 10.016 1 74.56 115 GLY B CA 1
ATOM 1855 C C . GLY B 1 115 ? 17.609 -1.399 9.68 1 74.56 115 GLY B C 1
ATOM 1856 O O . GLY B 1 115 ? 18.375 -0.557 10.164 1 74.56 115 GLY B O 1
ATOM 1857 N N . ILE B 1 116 ? 18.062 -2.338 8.977 1 59.69 116 ILE B N 1
ATOM 1858 C CA . ILE B 1 116 ? 19.484 -2.49 8.664 1 59.69 116 ILE B CA 1
ATOM 1859 C C . ILE B 1 116 ? 19.797 -1.808 7.332 1 59.69 116 ILE B C 1
ATOM 1861 O O . ILE B 1 116 ? 19.109 -2.041 6.336 1 59.69 116 ILE B O 1
ATOM 1865 N N . PRO B 1 117 ? 20.656 -0.673 7.434 1 56.72 117 PRO B N 1
ATOM 1866 C CA . PRO B 1 117 ? 21.047 -0.072 6.16 1 56.72 117 PRO B CA 1
ATOM 1867 C C . PRO B 1 117 ? 21.5 -1.108 5.133 1 56.72 117 PRO B C 1
ATOM 1869 O O . PRO B 1 117 ? 22.156 -2.088 5.488 1 56.72 117 PRO B O 1
ATOM 1872 N N . HIS B 1 118 ? 20.656 -1.301 3.986 1 51.78 118 HIS B N 1
ATOM 1873 C CA . HIS B 1 118 ? 21.078 -2.232 2.941 1 51.78 118 HIS B CA 1
ATOM 1874 C C . HIS B 1 118 ? 22.109 -1.605 2.025 1 51.78 118 HIS B C 1
ATOM 1876 O O . HIS B 1 118 ? 21.859 -0.569 1.407 1 51.78 118 HIS B O 1
ATOM 1882 N N . THR B 1 119 ? 23.297 -1.502 2.328 1 42.44 119 THR B N 1
ATOM 1883 C CA . THR B 1 119 ? 24.359 -1.138 1.392 1 42.44 119 THR B CA 1
ATOM 1884 C C . THR B 1 119 ? 24.391 -2.1 0.208 1 42.44 119 THR B C 1
ATOM 1886 O O . THR B 1 119 ? 24.344 -3.318 0.39 1 42.44 119 THR B O 1
ATOM 1889 N N . GLU B 1 120 ? 23.688 -1.601 -0.896 1 38 120 GLU B N 1
ATOM 1890 C CA . GLU B 1 120 ? 23.953 -2.396 -2.09 1 38 120 GLU B CA 1
ATOM 1891 C C . GLU B 1 120 ? 25.422 -2.809 -2.158 1 38 120 GLU B C 1
ATOM 1893 O O . GLU B 1 120 ? 26.312 -1.965 -2.057 1 38 120 GLU B O 1
ATOM 1898 N N . LYS B 1 121 ? 25.703 -3.965 -1.844 1 29.62 121 LYS B N 1
ATOM 1899 C CA . LYS B 1 121 ? 27.062 -4.41 -2.137 1 29.62 121 LYS B CA 1
ATOM 1900 C C . LYS B 1 121 ? 27.328 -4.422 -3.641 1 29.62 121 LYS B C 1
ATOM 1902 O O . LYS B 1 121 ? 26.438 -4.746 -4.43 1 29.62 121 LYS B O 1
#

Organism: Nicotiana tabacum (NCBI:txid4097)

Sequence (242 aa):
MGKSIELAKILQKRKINIASVQDTRWVGSKAQDADGFKLWYSGREKGKNAIGILVDRELRELVGEVRRVTDRLMAIKLGVGESTLNVSSAYAPQVGLNEEIKRHFWEDLDGLDCGIPHTEKMGKSIELAKILQKRKINIASVQDTRWVGSKAQDADGFKLWYSGREKGKNAIGILVDRELRELVGEVRRVTDRLMAIKLGVGESTLNVSSAYAPQVGLNEEIKRHFWEDLDGLDCGIPHTEK

Secondary structure (DSSP, 8-state):
-HHHHHHHHHHHHTT-SEEEEEEE---EEEEEEETTEEEEEEE-BTTB-EEEEEE-HHHHTTEEEEEE-SSSEEEEEEEETTEEEEEEEEEPPPTTS-HHHHHHHHHHHHH--SSS-----/-HHHHHHHHHHHHTT-SEEEEEEE---EEEEEEETTEEEEEEESBTTB-EEEEEE-HHHHTTEEEEEE-SSSEEEEEEEETTEEEEEEEEEPPPTTS-HHHHHHHHHHHHH--SSS-----

Radius of gyration: 16.38 Å; Cα contacts (8 Å, |Δi|>4): 550; chains: 2; bounding box: 50×45×39 Å

pLDDT: mean 88.74, std 13.29, range [29.62, 98.56]

InterPro domains:
  IPR027124 SWR1-complex protein 5/Craniofacial development protein 1/2 [PTHR23227] (43-110)
  IPR036691 Endonuclease/exonuclease/phosphatase superfamily [G3DSA:3.60.10.10] (2-120)

Nearest PDB structures (foldseek):
  1wdu-assembly1_A  TM=7.067E-01  e=1.564E-02  Bombyx mori
  2v43-assembly1_A  TM=4.917E-01  e=4.007E+00  Escherichia coli BL21(DE3)
  3m4w-assembly2_B  TM=3.404E-01  e=9.207E+00  Escherichia coli K-12
  1wdu-assembly1_A  TM=7.066E-01  e=2.204E-02  Bombyx mori
  2v43-assembly1_A  TM=4.916E-01  e=3.226E+00  Escherichia coli BL21(DE3)

Foldseek 3Di:
DVVQQVVLVVCVVVVHFKDKDWFDQDDAFDWDDHNQKIKTKADHDGRTTIIIMIGGNVFRVQWDDKADQHSFKIWTWGDDPPDIDIDMGGHADDPPDDPVVNVVSVVSVVVPDPPDPPPPD/DVVQQVVLVVCVVVVHFKDKDWFDQDDAFDWDDHNQKIKTKADHDGRTIIIIMIGGNVFRVQWDDKADQHSFKIWTWGDDPPDIDIDMGGHADDPPDDPVVNVVSVVSVVVPDPPDPPPPD